Protein AF-A0AA36JPC5-F1 (afdb_monomer_lite)

Organism: NCBI:txid2562239

Secondary structure (DSSP, 8-state):
--GGGGG----------------------HHHHHHHHHHHHHHHHHHHHSSTT--TTTGGGHHHHHHHHHHHHH--SPPPHHHHHHHHHHHHHHHTT-SGGGHHHHHHHHHH-HHHHHHHHHHHHHHHHHHHHHHTTT-TT--HHHHHHHHHHHHHHHHHHHHHHHHHHHHHHHHHHHT-HHHHHHHHHHHHHHHT--HHHHHHHHHTTHHHHHHHHHHHHTTTTHHHHHHHHHHHHHHHHHHHHHHHHHHHHHHHHHHHTSSS---

Radius of gyration: 25.11 Å; chains: 1; bounding box: 85×49×62 Å

Foldseek 3Di:
DQPLPPPDDDDDDDDDDDDDDDDDDPPQDPLNVLLVQLLVLLVLLLCCQDDPLHWLLSVLCNVLSVLVNVLSVPDPDGQDNLLSVLSVLLSVLCVQCNDLLRVLVSLQCCQVCVVSVVSNLVSNLVSLVSSLVRCVPPDPSNDNCVSNVSSVSSSVVSNVLSVVSVLLVLLLLVCSVVVPPLLNVVSLVVNCVSSVHDSVSSSSNVVVCVVVSVVSVVCVVVCVCVVSNVVVVVVSVVVSVVVVVVVVVVVVVVVVVVVVPPPPDDD

Sequence (267 aa):
TPTWLKGLVKGTGTSEEKRSSVASGVDQSPANRKVDEAKWACTTLLQFSCGSQASPLFRPLGGSWSVIYEALARHPAPVPPAASAALRAAAEFVQGAKSRELRLQFALLVHTDEAALSRFVGDVEGAIVLLCKAASNSDPLLSEEGLLGQWRSDIEAFRRRCREIWELYMYFVFLDVKGDRALLRMVSRQLLNLLEVTPSGLVANLSHTGPWAQPALQILAKGMGASLLERRHRQALEEWHSAVQAATAKACESAAGAKGGRDLGAE

Structure (mmCIF, N/CA/C/O backbone):
data_AF-A0AA36JPC5-F1
#
_entry.id   AF-A0AA36JPC5-F1
#
loop_
_atom_site.group_PDB
_atom_site.id
_atom_site.type_symbol
_atom_site.label_atom_id
_atom_site.label_alt_id
_atom_site.label_comp_id
_atom_site.label_asym_id
_atom_site.label_entity_id
_atom_site.label_seq_id
_atom_site.pdbx_PDB_ins_code
_atom_site.Cartn_x
_atom_site.Cartn_y
_atom_site.Cartn_z
_atom_site.occupancy
_atom_site.B_iso_or_equiv
_atom_site.auth_seq_id
_atom_site.auth_comp_id
_atom_site.auth_asym_id
_atom_site.auth_atom_id
_atom_site.pdbx_PDB_model_num
ATOM 1 N N . THR A 1 1 ? 0.865 3.528 28.812 1.00 38.75 1 THR A N 1
ATOM 2 C CA . THR A 1 1 ? 1.574 2.663 27.841 1.00 38.75 1 THR A CA 1
ATOM 3 C C . THR A 1 1 ? 0.541 1.911 27.024 1.00 38.75 1 THR A C 1
ATOM 5 O O . THR A 1 1 ? -0.356 1.353 27.651 1.00 38.75 1 THR A O 1
ATOM 8 N N . PRO A 1 2 ? 0.606 1.940 25.678 1.00 39.56 2 PRO A N 1
ATOM 9 C CA . PRO A 1 2 ? -0.365 1.270 24.808 1.00 39.56 2 PRO A CA 1
ATOM 10 C C . PRO A 1 2 ? -0.534 -0.207 25.170 1.00 39.56 2 PRO A C 1
ATOM 12 O O . PRO A 1 2 ? 0.438 -0.883 25.519 1.00 39.56 2 PRO A O 1
ATOM 15 N N . THR A 1 3 ? -1.769 -0.705 25.123 1.00 48.53 3 THR A N 1
ATOM 16 C CA . THR A 1 3 ? -2.125 -2.022 25.683 1.00 48.53 3 THR A CA 1
ATOM 17 C C . THR A 1 3 ? -1.429 -3.188 24.965 1.00 48.53 3 THR A C 1
ATOM 19 O O . THR A 1 3 ? -1.175 -4.225 25.573 1.00 48.53 3 THR A O 1
ATOM 22 N N . TRP A 1 4 ? -1.058 -2.995 23.698 1.00 51.28 4 TRP A N 1
ATOM 23 C CA . TRP A 1 4 ? -0.408 -3.982 22.830 1.00 51.28 4 TRP A CA 1
ATOM 24 C C . TRP A 1 4 ? 1.127 -4.037 22.965 1.00 51.28 4 TRP A C 1
ATOM 26 O O . TRP A 1 4 ? 1.749 -4.968 22.466 1.00 51.28 4 TRP A O 1
ATOM 36 N N . LEU A 1 5 ? 1.748 -3.098 23.691 1.00 39.69 5 LEU A N 1
ATOM 37 C CA . LEU A 1 5 ? 3.204 -3.060 23.910 1.00 39.69 5 LEU A CA 1
ATOM 38 C C . LEU A 1 5 ? 3.690 -3.957 25.065 1.00 39.69 5 LEU A C 1
ATOM 40 O O . LEU A 1 5 ? 4.891 -4.074 25.288 1.00 39.69 5 LEU A O 1
ATOM 44 N N . LYS A 1 6 ? 2.792 -4.612 25.812 1.00 41.62 6 LYS A N 1
ATOM 45 C CA . LYS A 1 6 ? 3.158 -5.401 27.007 1.00 41.62 6 LYS A CA 1
ATOM 46 C C . LYS A 1 6 ? 3.687 -6.819 26.718 1.00 41.62 6 LYS A C 1
ATOM 48 O O . LYS A 1 6 ? 3.931 -7.561 27.662 1.00 41.62 6 LYS A O 1
ATOM 53 N N . GLY A 1 7 ? 3.872 -7.201 25.452 1.00 42.34 7 GLY A N 1
ATOM 54 C CA . GLY A 1 7 ? 4.190 -8.582 25.056 1.00 42.34 7 GLY A CA 1
ATOM 55 C C . GLY A 1 7 ? 5.601 -8.858 24.527 1.00 42.34 7 GLY A C 1
ATOM 56 O O . GLY A 1 7 ? 5.836 -9.970 24.069 1.00 42.34 7 GLY A O 1
ATOM 57 N N . LEU A 1 8 ? 6.532 -7.898 24.534 1.00 40.59 8 LEU A N 1
ATOM 58 C CA . LEU A 1 8 ? 7.735 -7.986 23.690 1.00 40.59 8 LEU A CA 1
ATOM 59 C C . LEU A 1 8 ? 9.056 -7.915 24.472 1.00 40.59 8 LEU A C 1
ATOM 61 O O . LEU A 1 8 ? 9.813 -6.964 24.328 1.00 40.59 8 LEU A O 1
ATOM 65 N N . VAL A 1 9 ? 9.347 -8.935 25.293 1.00 34.38 9 VAL A N 1
ATOM 66 C CA . VAL A 1 9 ? 10.713 -9.223 25.783 1.00 34.38 9 VAL A CA 1
ATOM 67 C C . VAL A 1 9 ? 10.889 -10.733 26.035 1.00 34.38 9 VAL A C 1
ATOM 69 O O . VAL A 1 9 ? 10.455 -11.210 27.082 1.00 34.38 9 VAL A O 1
ATOM 72 N N . LYS A 1 10 ? 11.539 -11.471 25.109 1.00 32.62 10 LYS A N 1
ATOM 73 C CA . LYS A 1 10 ? 12.588 -12.505 25.363 1.00 32.62 10 LYS A CA 1
ATOM 74 C C . LYS A 1 10 ? 12.910 -13.401 24.142 1.00 32.62 10 LYS A C 1
ATOM 76 O O . LYS A 1 10 ? 12.002 -13.966 23.548 1.00 32.62 10 LYS A O 1
ATOM 81 N N . GLY A 1 11 ? 14.219 -13.605 23.905 1.00 31.06 11 GLY A N 1
ATOM 82 C CA . GLY A 1 11 ? 14.855 -14.721 23.163 1.00 31.06 11 GLY A CA 1
ATOM 83 C C . GLY A 1 11 ? 15.525 -14.305 21.838 1.00 31.06 11 GLY A C 1
ATOM 84 O O . GLY A 1 11 ? 14.806 -14.048 20.885 1.00 31.06 11 GLY A O 1
ATOM 85 N N . THR A 1 12 ? 16.841 -1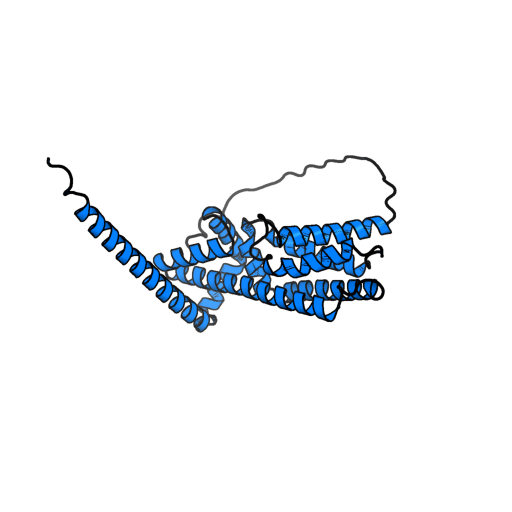4.025 21.716 1.00 31.50 12 THR A N 1
ATOM 86 C CA . THR A 1 12 ? 18.034 -14.932 21.651 1.00 31.50 12 THR A CA 1
ATOM 87 C C . THR A 1 12 ? 17.794 -16.190 20.804 1.00 31.50 12 THR A C 1
ATOM 89 O O . THR A 1 12 ? 16.833 -16.888 21.083 1.00 31.50 12 THR A O 1
ATOM 92 N N . GLY A 1 13 ? 18.593 -16.635 19.832 1.00 28.64 13 GLY A N 1
ATOM 93 C CA . GLY A 1 13 ? 19.916 -16.296 19.305 1.00 28.64 13 GLY A CA 1
ATOM 94 C C . GLY A 1 13 ? 20.337 -17.407 18.308 1.00 28.64 13 GLY A C 1
ATOM 95 O O . GLY A 1 13 ? 19.844 -18.524 18.411 1.00 28.64 13 GLY A O 1
ATOM 96 N N . THR A 1 14 ? 21.209 -17.063 17.351 1.00 32.22 14 THR A N 1
ATOM 97 C CA . THR A 1 14 ? 22.175 -17.893 16.577 1.00 32.22 14 THR A CA 1
ATOM 98 C C . THR A 1 14 ? 21.786 -19.250 15.953 1.00 32.22 14 THR A C 1
ATOM 100 O O . THR A 1 14 ? 21.576 -20.231 16.660 1.00 32.22 14 THR A O 1
ATOM 103 N N . SER A 1 15 ? 21.979 -19.373 14.631 1.00 30.78 15 SER A N 1
ATOM 104 C CA . SER A 1 15 ? 22.948 -20.334 14.055 1.00 30.78 15 SER A CA 1
ATOM 105 C C . SER A 1 15 ? 23.256 -20.038 12.584 1.00 30.78 15 SER A C 1
ATOM 107 O O . SER A 1 15 ? 22.357 -19.895 11.760 1.00 30.78 15 SER A O 1
ATOM 109 N N . GLU A 1 16 ? 24.554 -19.951 12.289 1.00 33.56 16 GLU A N 1
ATOM 110 C CA . GLU A 1 16 ? 25.140 -20.066 10.956 1.00 33.56 16 GLU A CA 1
ATOM 111 C C . GLU A 1 16 ? 24.991 -21.506 10.449 1.00 33.56 16 GLU A C 1
ATOM 113 O O . GLU A 1 16 ? 25.330 -22.448 11.163 1.00 33.56 16 GLU A O 1
ATOM 118 N N . GLU A 1 17 ? 24.594 -21.689 9.190 1.00 32.31 17 GLU A N 1
ATOM 119 C CA . GLU A 1 17 ? 24.824 -22.952 8.487 1.00 32.31 17 GLU A CA 1
ATOM 120 C C . GLU A 1 17 ? 25.429 -22.664 7.107 1.00 32.31 17 GLU A C 1
ATOM 122 O O . GLU A 1 17 ? 24.767 -22.249 6.156 1.00 32.31 17 GLU A O 1
ATOM 127 N N . LYS A 1 18 ? 26.748 -22.864 7.026 1.00 36.53 18 LYS A N 1
ATOM 128 C CA . LYS A 1 18 ? 27.517 -22.976 5.785 1.00 36.53 18 LYS A CA 1
ATOM 129 C C . LYS A 1 18 ? 27.053 -24.221 5.033 1.00 36.53 18 LYS A C 1
ATOM 131 O O . LYS A 1 18 ? 27.234 -25.329 5.534 1.00 36.53 18 LYS A O 1
ATOM 136 N N . ARG A 1 19 ? 26.606 -24.067 3.784 1.00 33.22 19 ARG A N 1
ATOM 137 C CA . ARG A 1 19 ? 26.654 -25.151 2.793 1.00 33.22 19 ARG A CA 1
ATOM 138 C C . ARG A 1 19 ? 27.221 -24.660 1.470 1.00 33.22 19 ARG A C 1
ATOM 140 O O . ARG A 1 19 ? 26.644 -23.833 0.776 1.00 33.22 19 ARG A O 1
ATOM 147 N N . SER A 1 20 ? 28.392 -25.209 1.176 1.00 35.94 20 SER A N 1
ATOM 148 C CA . SER A 1 20 ? 28.987 -25.317 -0.147 1.00 35.94 20 SER A CA 1
ATOM 149 C C . SER A 1 20 ? 28.216 -26.370 -0.944 1.00 35.94 20 SER A C 1
ATOM 151 O O . SER A 1 20 ? 28.009 -27.475 -0.441 1.00 35.94 20 SER A O 1
ATOM 153 N N . SER A 1 21 ? 27.849 -26.064 -2.187 1.00 31.78 21 SER A N 1
ATOM 154 C CA . SER A 1 21 ? 27.699 -27.092 -3.217 1.00 31.78 21 SER A CA 1
ATOM 155 C C . SER A 1 21 ? 27.971 -26.523 -4.607 1.00 31.78 21 SER A C 1
ATOM 157 O O . SER A 1 21 ? 27.328 -25.583 -5.068 1.00 31.78 21 SER A O 1
ATOM 159 N N . VAL A 1 22 ? 28.955 -27.149 -5.236 1.00 36.28 22 VAL A N 1
ATOM 160 C CA . VAL A 1 22 ? 29.405 -27.069 -6.624 1.00 36.28 22 VAL A CA 1
ATOM 161 C C . VAL A 1 22 ? 28.302 -27.542 -7.584 1.00 36.28 22 VAL A C 1
ATOM 163 O O . VAL A 1 22 ? 27.667 -28.549 -7.289 1.00 36.28 22 VAL A O 1
ATOM 166 N N . ALA A 1 23 ? 28.124 -26.879 -8.739 1.00 33.97 23 ALA A N 1
ATOM 167 C CA . ALA A 1 23 ? 28.244 -27.486 -10.083 1.00 33.97 23 ALA A CA 1
ATOM 168 C C . ALA A 1 23 ? 27.460 -26.773 -11.209 1.00 33.97 23 ALA A C 1
ATOM 170 O O . ALA A 1 23 ? 26.333 -26.316 -11.049 1.00 33.97 23 ALA A O 1
ATOM 171 N N . SER A 1 24 ? 28.059 -26.879 -12.400 1.00 33.28 24 SER A N 1
ATOM 172 C CA . SER A 1 24 ? 27.539 -26.666 -13.759 1.00 33.28 24 SER A CA 1
ATOM 173 C C . SER A 1 24 ? 27.534 -25.228 -14.293 1.00 33.28 24 SER A C 1
ATOM 175 O O . SER A 1 24 ? 26.566 -24.475 -14.225 1.00 33.28 24 SER A O 1
ATOM 177 N N . GLY A 1 25 ? 28.669 -24.871 -14.900 1.00 39.84 25 GLY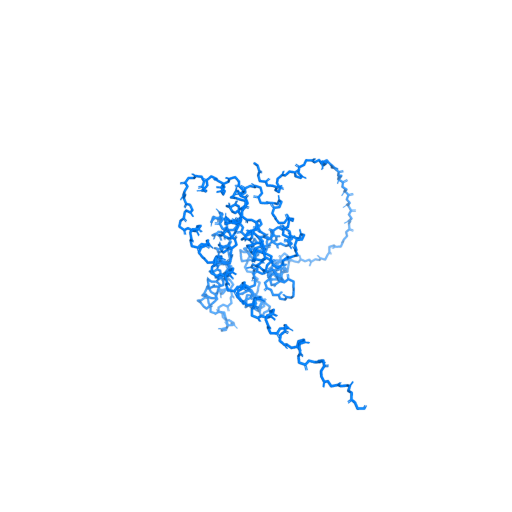 A N 1
ATOM 178 C CA . GLY A 1 25 ? 28.748 -23.783 -15.863 1.00 39.84 25 GLY A CA 1
ATOM 179 C C . GLY A 1 25 ? 27.984 -24.162 -17.127 1.00 39.84 25 GLY A C 1
ATOM 180 O O . GLY A 1 25 ? 28.513 -24.845 -17.997 1.00 39.84 25 GLY A O 1
ATOM 181 N N . VAL A 1 26 ? 26.735 -23.712 -17.210 1.00 44.41 26 VAL A N 1
ATOM 182 C CA . VAL A 1 26 ? 26.108 -23.412 -18.496 1.00 44.41 26 VAL A CA 1
ATOM 183 C C . VAL A 1 26 ? 26.716 -22.094 -18.952 1.00 44.41 26 VAL A C 1
ATOM 185 O O . VAL A 1 26 ? 26.702 -21.113 -18.201 1.00 44.41 26 VAL A O 1
ATOM 188 N N . ASP A 1 27 ? 27.285 -22.094 -20.153 1.00 43.38 27 ASP A N 1
ATOM 189 C CA . ASP A 1 27 ? 27.905 -20.939 -20.794 1.00 43.38 27 ASP A CA 1
ATOM 190 C C . ASP A 1 27 ? 26.822 -19.894 -21.124 1.00 43.38 27 ASP A C 1
ATOM 192 O O . ASP A 1 27 ? 26.286 -19.792 -22.226 1.00 43.38 27 ASP A O 1
ATOM 196 N N . GLN A 1 28 ? 26.385 -19.174 -20.091 1.00 42.50 28 GLN A N 1
ATOM 197 C CA . GLN A 1 28 ? 25.441 -18.080 -20.204 1.00 42.50 28 GLN A CA 1
ATOM 198 C C . GLN A 1 28 ? 26.238 -16.829 -20.542 1.00 42.50 28 GLN A C 1
ATOM 200 O O . GLN A 1 28 ? 26.803 -16.178 -19.658 1.00 42.50 28 GLN A O 1
ATOM 205 N N . SER A 1 29 ? 26.256 -16.484 -21.829 1.00 47.53 29 SER A N 1
ATOM 206 C CA . SER A 1 29 ? 26.737 -15.184 -22.290 1.00 47.53 29 SER A CA 1
ATOM 207 C C . SER A 1 29 ? 26.169 -14.066 -21.392 1.00 47.53 29 SER A C 1
ATOM 209 O O . SER A 1 29 ? 24.975 -14.090 -21.067 1.00 47.53 29 SER A O 1
ATOM 211 N N . PRO A 1 30 ? 26.976 -13.073 -20.973 1.00 56.75 30 PRO A N 1
ATOM 212 C CA . PRO A 1 30 ? 26.549 -12.013 -20.055 1.00 56.75 30 PRO A CA 1
ATOM 213 C C . PRO A 1 30 ? 25.350 -11.194 -20.566 1.00 56.75 30 PRO A C 1
ATOM 215 O O . PRO A 1 30 ? 24.675 -10.543 -19.769 1.00 56.75 30 PRO A O 1
ATOM 218 N N . ALA A 1 31 ? 25.059 -11.241 -21.871 1.00 53.56 31 ALA A N 1
ATOM 219 C CA . ALA A 1 31 ? 23.845 -10.679 -22.459 1.00 53.56 31 ALA A CA 1
ATOM 220 C C . ALA A 1 31 ? 22.581 -11.497 -22.118 1.00 53.56 31 ALA A C 1
ATOM 222 O O . ALA A 1 31 ? 21.564 -10.905 -21.762 1.00 53.56 31 ALA A O 1
ATOM 223 N N . ASN A 1 32 ? 22.657 -12.835 -22.132 1.00 53.16 32 ASN A N 1
ATOM 224 C CA . ASN A 1 32 ? 21.530 -13.711 -21.786 1.00 53.16 32 ASN A CA 1
ATOM 225 C C . ASN A 1 32 ? 21.173 -13.605 -20.296 1.00 53.16 32 ASN A C 1
ATOM 227 O O . ASN A 1 32 ? 20.003 -13.436 -19.969 1.00 53.16 32 ASN A O 1
ATOM 231 N N . ARG A 1 33 ? 22.175 -13.542 -19.401 1.00 60.44 33 ARG A N 1
ATOM 232 C CA . ARG A 1 33 ? 21.935 -13.345 -17.954 1.00 60.44 33 ARG A CA 1
ATOM 233 C C . ARG A 1 33 ? 21.134 -12.082 -17.639 1.00 60.44 33 ARG A C 1
ATOM 235 O O . ARG A 1 33 ? 20.287 -12.100 -16.757 1.00 60.44 33 ARG A O 1
ATOM 242 N N . LYS A 1 34 ? 21.388 -10.982 -18.354 1.00 59.38 34 LYS A N 1
ATOM 243 C CA . LYS A 1 34 ? 20.727 -9.687 -18.105 1.00 59.38 34 LYS A CA 1
ATOM 244 C C . LYS A 1 34 ? 19.282 -9.640 -18.607 1.00 59.38 34 LYS A C 1
ATOM 246 O O . LYS A 1 34 ? 18.462 -8.935 -18.015 1.00 59.38 34 LYS A O 1
ATOM 251 N N . VAL A 1 35 ? 18.978 -10.374 -19.680 1.00 59.62 35 VAL A N 1
ATOM 252 C CA . VAL A 1 35 ? 17.608 -10.544 -20.193 1.00 59.62 35 VAL A CA 1
ATOM 253 C C . VAL A 1 35 ? 16.791 -11.415 -19.239 1.00 59.62 35 VAL A C 1
ATOM 255 O O . VAL A 1 35 ? 15.647 -11.071 -18.937 1.00 59.62 35 VAL A O 1
ATOM 258 N N . ASP A 1 36 ? 17.392 -12.474 -18.695 1.00 73.94 36 ASP A N 1
ATOM 259 C CA . ASP A 1 36 ? 16.762 -13.317 -17.670 1.00 73.94 36 ASP A CA 1
ATOM 260 C C . ASP A 1 36 ? 16.438 -12.515 -16.400 1.00 73.94 36 ASP A C 1
ATOM 262 O O . ASP A 1 36 ? 15.398 -12.707 -15.773 1.00 73.94 36 ASP A O 1
ATOM 266 N N . GLU A 1 37 ? 17.284 -11.544 -16.064 1.00 83.69 37 GLU A N 1
ATOM 267 C CA . GLU A 1 37 ? 17.141 -10.712 -14.873 1.00 83.69 37 GLU A CA 1
ATOM 268 C C . GLU A 1 37 ? 16.007 -9.679 -14.971 1.00 83.69 37 GLU A C 1
ATOM 270 O O . GLU A 1 37 ? 15.228 -9.524 -14.031 1.00 83.69 37 GLU A O 1
ATOM 275 N N . ALA A 1 38 ? 15.866 -9.005 -16.118 1.00 83.38 38 ALA A N 1
ATOM 276 C CA . ALA A 1 38 ? 14.751 -8.083 -16.357 1.00 83.38 38 ALA A CA 1
ATOM 277 C C . ALA A 1 38 ? 13.409 -8.833 -16.392 1.00 83.38 38 ALA A C 1
ATOM 279 O O . ALA A 1 38 ? 12.420 -8.386 -15.808 1.00 83.38 38 ALA A O 1
ATOM 280 N N . LYS A 1 39 ? 13.389 -10.020 -17.016 1.00 83.50 39 LYS A N 1
ATOM 281 C CA . LYS A 1 39 ? 12.212 -10.897 -17.027 1.00 83.50 39 LYS A CA 1
ATOM 282 C C . LYS A 1 39 ? 11.866 -11.399 -15.627 1.00 83.50 39 LYS A C 1
ATOM 284 O O . LYS A 1 39 ? 10.690 -11.379 -15.261 1.00 83.50 39 LYS A O 1
ATOM 289 N N . TRP A 1 40 ? 12.857 -11.792 -14.826 1.00 88.50 40 TRP A N 1
ATOM 290 C CA . TRP A 1 40 ? 12.655 -12.150 -13.419 1.00 88.50 40 TRP A CA 1
ATOM 291 C C . TRP A 1 40 ? 12.064 -10.986 -12.614 1.00 88.50 40 TRP A C 1
ATOM 293 O O . TRP A 1 40 ? 11.090 -11.183 -11.881 1.00 88.50 40 TRP A O 1
ATOM 303 N N . ALA A 1 41 ? 12.599 -9.774 -12.782 1.00 90.75 41 ALA A N 1
ATOM 304 C CA . ALA A 1 41 ? 12.130 -8.590 -12.068 1.00 90.75 41 ALA A CA 1
ATOM 305 C C . ALA A 1 41 ? 10.666 -8.269 -12.407 1.00 90.75 41 ALA A C 1
ATOM 307 O O . ALA A 1 41 ? 9.840 -8.142 -11.504 1.00 90.75 41 ALA A O 1
ATOM 308 N N . CYS A 1 42 ? 10.304 -8.237 -13.693 1.00 87.81 42 CYS A N 1
ATOM 309 C CA . CYS A 1 42 ? 8.919 -8.001 -14.109 1.00 87.81 42 CYS A CA 1
ATOM 310 C C . CYS A 1 42 ? 7.971 -9.131 -13.699 1.00 87.81 42 CYS A C 1
ATOM 312 O O . CYS A 1 42 ? 6.851 -8.853 -13.284 1.00 87.81 42 CYS A O 1
ATOM 314 N N . THR A 1 43 ? 8.417 -10.391 -13.741 1.00 89.19 43 THR A N 1
ATOM 315 C CA . THR A 1 43 ? 7.621 -11.528 -13.241 1.00 89.19 43 THR A CA 1
ATOM 316 C C . THR A 1 43 ? 7.347 -11.382 -11.747 1.00 89.19 43 THR A C 1
ATOM 318 O O . THR A 1 43 ? 6.224 -11.591 -11.292 1.00 89.19 43 THR A O 1
ATOM 321 N N . THR A 1 44 ? 8.362 -10.972 -10.985 1.00 89.69 44 THR A N 1
ATOM 322 C CA . THR A 1 44 ? 8.233 -10.695 -9.555 1.00 89.69 44 THR A CA 1
ATOM 323 C C . THR A 1 44 ? 7.216 -9.580 -9.327 1.00 89.69 44 THR A C 1
ATOM 325 O O . THR A 1 44 ? 6.240 -9.787 -8.614 1.00 89.69 44 THR A O 1
ATOM 328 N N . LEU A 1 45 ? 7.382 -8.430 -9.982 1.00 91.31 45 LEU A N 1
ATOM 329 C CA . LEU A 1 45 ? 6.478 -7.280 -9.868 1.00 91.31 45 LEU A CA 1
ATOM 330 C C . LEU A 1 45 ? 5.028 -7.642 -10.232 1.00 91.31 45 LEU A C 1
ATOM 332 O O . LEU A 1 45 ? 4.102 -7.306 -9.493 1.00 91.31 45 LEU A O 1
ATOM 336 N N . LEU A 1 46 ? 4.834 -8.427 -11.293 1.00 90.81 46 LEU A N 1
ATOM 337 C CA . LEU A 1 46 ? 3.530 -8.973 -11.661 1.00 90.81 46 LEU A CA 1
ATOM 338 C C . LEU A 1 46 ? 2.940 -9.881 -10.587 1.00 90.81 46 LEU A C 1
ATOM 340 O O . LEU A 1 46 ? 1.762 -9.751 -10.282 1.00 90.81 46 LEU A O 1
ATOM 344 N N . GLN A 1 47 ? 3.725 -10.768 -9.975 1.00 89.38 47 GLN A N 1
ATOM 345 C CA . GLN A 1 47 ? 3.237 -11.639 -8.901 1.00 89.38 47 GLN A CA 1
ATOM 346 C C . GLN A 1 47 ? 2.731 -10.837 -7.689 1.00 89.38 47 GLN A C 1
ATOM 348 O O . GLN A 1 47 ? 1.791 -11.253 -7.009 1.00 89.38 47 GLN A O 1
ATOM 353 N N . PHE A 1 48 ? 3.336 -9.679 -7.413 1.00 86.81 48 PHE A N 1
ATOM 354 C CA . PHE A 1 48 ? 2.898 -8.792 -6.335 1.00 86.81 48 PHE A CA 1
ATOM 355 C C . PHE A 1 48 ? 1.614 -8.032 -6.660 1.00 86.81 48 PHE A C 1
ATOM 357 O O . PHE A 1 48 ? 0.849 -7.727 -5.739 1.00 86.81 48 PHE A O 1
ATOM 364 N N . SER A 1 49 ? 1.377 -7.737 -7.935 1.00 89.88 49 SER A N 1
ATOM 365 C CA . SER A 1 49 ? 0.273 -6.888 -8.385 1.00 89.88 49 SER A CA 1
ATOM 366 C C . SER A 1 49 ? -0.911 -7.648 -8.984 1.00 89.88 49 SER A C 1
ATOM 368 O O . SER A 1 49 ? -2.031 -7.142 -8.945 1.00 89.88 49 SER A O 1
ATOM 370 N N . CYS A 1 50 ? -0.700 -8.864 -9.481 1.00 86.69 50 CYS A N 1
ATOM 371 C CA . CYS A 1 50 ? -1.683 -9.651 -10.219 1.00 86.69 50 CYS A CA 1
ATOM 372 C C . CYS A 1 50 ? -1.879 -11.042 -9.591 1.00 86.69 50 CYS A C 1
ATOM 374 O O . CYS A 1 50 ? -0.942 -11.687 -9.125 1.00 86.69 50 CYS A O 1
ATOM 376 N N . GLY A 1 51 ? -3.126 -11.523 -9.595 1.00 80.81 51 GLY A N 1
ATOM 377 C CA . GLY A 1 51 ? -3.494 -12.865 -9.132 1.00 80.81 51 GLY A CA 1
ATOM 378 C C . GLY A 1 51 ? -4.001 -12.948 -7.687 1.00 80.81 51 GLY A C 1
ATOM 379 O O . GLY A 1 51 ? -4.134 -11.955 -6.975 1.00 80.81 51 GLY A O 1
ATOM 380 N N . SER A 1 52 ? -4.302 -14.173 -7.246 1.00 78.75 52 SER A N 1
ATOM 381 C CA . SER A 1 52 ? -4.946 -14.454 -5.949 1.00 78.75 52 SER A CA 1
ATOM 382 C C . SER A 1 52 ? -4.058 -14.190 -4.728 1.00 78.75 52 SER A C 1
ATOM 384 O O . SER A 1 52 ? -4.560 -14.090 -3.611 1.00 78.75 52 SER A O 1
ATOM 386 N N . GLN A 1 53 ? -2.744 -14.070 -4.931 1.00 80.00 53 GLN A N 1
ATOM 387 C CA . GLN A 1 53 ? -1.766 -13.759 -3.884 1.00 80.00 53 GLN A CA 1
ATOM 388 C C . GLN A 1 53 ? -1.256 -12.314 -3.950 1.00 80.00 53 GLN A C 1
ATOM 390 O O . GLN A 1 53 ? -0.425 -11.933 -3.121 1.00 80.00 53 GLN A O 1
ATOM 395 N N . ALA A 1 54 ? -1.760 -11.510 -4.895 1.00 87.19 54 ALA A N 1
ATOM 396 C CA . ALA A 1 54 ? -1.359 -10.120 -5.044 1.00 87.19 54 ALA A CA 1
ATOM 397 C C . ALA A 1 54 ? -1.590 -9.348 -3.743 1.00 87.19 54 ALA A C 1
ATOM 399 O O . ALA A 1 54 ? -2.638 -9.467 -3.095 1.00 87.19 54 ALA A O 1
ATOM 400 N N . SER A 1 55 ? -0.609 -8.530 -3.369 1.00 89.81 55 SER A N 1
ATOM 401 C CA . SER A 1 55 ? -0.754 -7.632 -2.233 1.00 89.81 55 SER A CA 1
ATOM 402 C C . SER A 1 55 ? -1.821 -6.589 -2.558 1.00 89.81 55 SER A C 1
ATOM 404 O O . SER A 1 55 ? -1.730 -5.952 -3.611 1.00 89.81 55 SER A O 1
ATOM 406 N N . PRO A 1 56 ? -2.782 -6.322 -1.657 1.00 91.50 56 PRO A N 1
ATOM 407 C CA . PRO A 1 56 ? -3.773 -5.272 -1.879 1.00 91.50 56 PRO A CA 1
ATOM 408 C C . PRO A 1 56 ? -3.137 -3.881 -2.028 1.00 91.50 56 PRO A C 1
ATOM 410 O O . PRO A 1 56 ? -3.778 -2.980 -2.559 1.00 91.50 56 PRO A O 1
ATOM 413 N N . LEU A 1 57 ? -1.881 -3.704 -1.594 1.00 93.00 57 LEU A N 1
ATOM 414 C CA . LEU A 1 57 ? -1.117 -2.476 -1.812 1.00 93.00 57 LEU A CA 1
ATOM 415 C C . LEU A 1 57 ? -0.691 -2.316 -3.274 1.00 93.00 57 LEU A C 1
ATOM 417 O O . LEU A 1 57 ? -0.779 -1.222 -3.807 1.00 93.00 57 LEU A O 1
ATOM 421 N N . PHE A 1 58 ? -0.257 -3.392 -3.931 1.00 92.38 58 PHE A N 1
ATOM 422 C CA . PHE A 1 58 ? 0.356 -3.320 -5.261 1.00 92.38 58 PHE A CA 1
ATOM 423 C C . PHE A 1 58 ? -0.601 -3.617 -6.413 1.00 92.38 58 PHE A C 1
ATOM 425 O O . PHE A 1 58 ? -0.222 -3.405 -7.562 1.00 92.38 58 PHE A O 1
ATOM 432 N N . ARG A 1 59 ? -1.832 -4.068 -6.141 1.00 92.31 59 ARG A N 1
ATOM 433 C CA . ARG A 1 59 ? -2.860 -4.272 -7.178 1.00 92.31 59 ARG A CA 1
ATOM 434 C C . ARG A 1 59 ? -3.058 -3.091 -8.126 1.00 92.31 59 ARG A C 1
ATOM 436 O O . ARG A 1 59 ? -3.179 -3.355 -9.319 1.00 92.31 59 ARG A O 1
ATOM 443 N N . PRO A 1 60 ? -3.050 -1.823 -7.662 1.00 93.44 60 PRO A N 1
ATOM 444 C CA . PRO A 1 60 ? -3.159 -0.691 -8.574 1.00 93.44 60 PRO A CA 1
ATOM 445 C C . PRO A 1 60 ? -2.071 -0.666 -9.649 1.00 93.44 60 PRO A C 1
ATOM 447 O O . PRO A 1 60 ? -2.327 -0.170 -10.729 1.00 93.44 60 PRO A O 1
ATOM 450 N N . LEU A 1 61 ? -0.892 -1.244 -9.389 1.00 93.38 61 LEU A N 1
ATOM 451 C CA . LEU A 1 61 ? 0.235 -1.262 -10.327 1.00 93.38 61 LEU A CA 1
ATOM 452 C C . LEU A 1 61 ? 0.156 -2.399 -11.362 1.00 93.38 61 LEU A C 1
ATOM 454 O O . LEU A 1 61 ? 1.011 -2.497 -12.240 1.00 93.38 61 LEU A O 1
ATOM 458 N N . GLY A 1 62 ? -0.833 -3.295 -11.255 1.00 91.62 62 GLY A N 1
ATOM 459 C CA . GLY A 1 62 ? -0.917 -4.499 -12.088 1.00 91.62 62 GLY A CA 1
ATOM 460 C C . GLY A 1 62 ? -1.081 -4.209 -13.576 1.00 91.62 62 GLY A C 1
ATOM 461 O O . GLY A 1 62 ? -0.508 -4.929 -14.395 1.00 91.62 62 GLY A O 1
ATOM 462 N N . GLY A 1 63 ? -1.798 -3.135 -13.921 1.00 90.12 63 GLY A N 1
ATOM 463 C CA . GLY A 1 63 ? -1.949 -2.678 -15.302 1.00 90.12 63 GLY A CA 1
ATOM 464 C C . GLY A 1 63 ? -0.596 -2.327 -15.914 1.00 90.12 63 GLY A C 1
ATOM 465 O O . GLY A 1 63 ? -0.168 -2.977 -16.867 1.00 90.12 63 GLY A O 1
ATOM 466 N N . SER A 1 64 ? 0.117 -1.376 -15.304 1.00 91.50 64 SER A N 1
ATOM 467 C CA . SER A 1 64 ? 1.456 -0.967 -15.752 1.00 91.50 64 SER A CA 1
ATOM 468 C C . SER A 1 64 ? 2.434 -2.137 -15.882 1.00 91.50 64 SER A C 1
ATOM 470 O O . SER A 1 64 ? 3.099 -2.275 -16.910 1.00 91.50 64 SER A O 1
ATOM 472 N N . TRP A 1 65 ? 2.500 -3.028 -14.884 1.00 92.00 65 TRP A N 1
ATOM 473 C CA . TRP A 1 65 ? 3.423 -4.168 -14.938 1.00 92.00 65 TRP A CA 1
ATOM 474 C C . TRP A 1 65 ? 3.081 -5.173 -16.033 1.00 92.00 65 TRP A C 1
ATOM 476 O O . TRP A 1 65 ? 3.997 -5.759 -16.610 1.00 92.00 65 TRP A O 1
ATOM 486 N N . SER A 1 66 ? 1.796 -5.354 -16.345 1.00 90.38 66 SER A N 1
ATOM 487 C CA . SER A 1 66 ? 1.363 -6.251 -17.423 1.00 90.38 66 SER A CA 1
ATOM 488 C C . SER A 1 66 ? 1.831 -5.734 -18.775 1.00 90.38 66 SER A C 1
ATOM 490 O O . SER A 1 66 ? 2.438 -6.489 -19.532 1.00 90.38 66 SER A O 1
ATOM 492 N N . VAL A 1 67 ? 1.668 -4.434 -19.038 1.00 87.44 67 VAL A N 1
ATOM 493 C CA . VAL A 1 67 ? 2.120 -3.837 -20.303 1.00 87.44 67 VAL A CA 1
ATOM 494 C C . VAL A 1 67 ? 3.647 -3.881 -20.423 1.00 87.44 67 VAL A C 1
ATOM 496 O O . VAL A 1 67 ? 4.163 -4.278 -21.466 1.00 87.44 67 VAL A O 1
ATOM 499 N N . ILE A 1 68 ? 4.385 -3.556 -19.353 1.00 87.06 68 ILE A N 1
ATOM 500 C CA . ILE A 1 68 ? 5.859 -3.625 -19.351 1.00 87.06 68 ILE A CA 1
ATOM 501 C C . ILE A 1 68 ? 6.343 -5.062 -19.592 1.00 87.06 68 ILE A C 1
ATOM 503 O O . ILE A 1 68 ? 7.271 -5.284 -20.370 1.00 87.06 68 ILE A O 1
ATOM 507 N N . TYR A 1 69 ? 5.724 -6.054 -18.950 1.00 88.81 69 TYR A N 1
ATOM 508 C CA . TYR A 1 69 ? 6.090 -7.456 -19.141 1.00 88.81 69 TYR A CA 1
ATOM 509 C C . TYR A 1 69 ? 5.793 -7.947 -20.562 1.00 88.81 69 TYR A C 1
ATOM 511 O O . TYR A 1 69 ? 6.648 -8.586 -21.174 1.00 88.81 69 TYR A O 1
ATOM 519 N N . GLU A 1 70 ? 4.612 -7.636 -21.104 1.00 85.94 70 GLU A N 1
ATOM 520 C CA . GLU A 1 70 ? 4.248 -8.001 -22.477 1.00 85.94 70 GLU A CA 1
ATOM 521 C C . GLU A 1 70 ? 5.205 -7.383 -23.497 1.00 85.94 70 GLU A C 1
ATOM 523 O O . GLU A 1 70 ? 5.658 -8.072 -24.411 1.00 85.94 70 GLU A O 1
ATOM 528 N N . ALA A 1 71 ? 5.576 -6.119 -23.299 1.00 80.62 71 ALA A N 1
ATOM 529 C CA . ALA A 1 71 ? 6.573 -5.438 -24.111 1.00 80.62 71 ALA A CA 1
ATOM 530 C C . ALA A 1 71 ? 7.928 -6.158 -24.083 1.00 80.62 71 ALA A C 1
ATOM 532 O O . ALA A 1 71 ? 8.499 -6.470 -25.128 1.00 80.62 71 ALA A O 1
ATOM 533 N N . LEU A 1 72 ? 8.425 -6.500 -22.892 1.00 82.06 72 LEU A N 1
ATOM 534 C CA . LEU A 1 72 ? 9.674 -7.252 -22.738 1.00 82.06 72 LEU A CA 1
ATOM 535 C C . LEU A 1 72 ? 9.613 -8.656 -23.351 1.00 82.06 72 LEU A C 1
ATOM 537 O O . LEU A 1 72 ? 10.635 -9.176 -23.797 1.00 82.06 72 LEU A O 1
ATOM 541 N N . ALA A 1 73 ? 8.442 -9.293 -23.347 1.00 82.81 73 ALA A N 1
ATOM 542 C CA . ALA A 1 73 ? 8.254 -10.619 -23.925 1.00 82.81 73 ALA A CA 1
ATOM 543 C C . ALA A 1 73 ? 8.228 -10.588 -25.461 1.00 82.81 73 ALA A C 1
ATOM 545 O O . ALA A 1 73 ? 8.712 -11.529 -26.090 1.00 82.81 73 ALA A O 1
ATOM 546 N N . ARG A 1 74 ? 7.677 -9.523 -26.057 1.00 77.81 74 ARG A N 1
ATOM 547 C CA . ARG A 1 74 ? 7.561 -9.356 -27.515 1.00 77.81 74 ARG A CA 1
ATOM 548 C C . ARG A 1 74 ? 8.822 -8.792 -28.163 1.00 77.81 74 ARG A C 1
ATOM 550 O O . ARG A 1 74 ? 9.035 -9.032 -29.349 1.00 77.81 74 ARG A O 1
ATOM 557 N N . HIS A 1 75 ? 9.668 -8.082 -27.415 1.00 72.56 75 HIS A N 1
ATOM 558 C CA . HIS A 1 75 ? 10.881 -7.494 -27.973 1.00 72.56 75 HIS A CA 1
ATOM 559 C C . HIS A 1 75 ? 12.049 -8.492 -28.062 1.00 72.56 75 HIS A C 1
ATOM 561 O O . HIS A 1 75 ? 12.531 -8.969 -27.034 1.00 72.56 75 HIS A O 1
ATOM 567 N N . PRO A 1 76 ? 12.583 -8.756 -29.273 1.00 66.44 76 PRO A N 1
ATOM 568 C CA . PRO A 1 76 ? 13.774 -9.589 -29.450 1.00 66.44 76 PRO A CA 1
ATOM 569 C C . PRO A 1 76 ? 15.077 -8.850 -29.097 1.00 66.44 76 PRO A C 1
ATOM 571 O O . PRO A 1 76 ? 16.132 -9.474 -28.998 1.00 66.44 76 PRO A O 1
ATOM 574 N N . ALA A 1 77 ? 15.023 -7.524 -28.933 1.00 73.25 77 ALA A N 1
ATOM 575 C CA . ALA A 1 77 ? 16.181 -6.705 -28.605 1.00 73.25 77 ALA A CA 1
ATOM 576 C C . ALA A 1 77 ? 16.623 -6.909 -27.143 1.00 73.25 77 ALA A C 1
ATOM 578 O O . ALA A 1 77 ? 15.783 -7.081 -26.255 1.00 73.25 77 ALA A O 1
ATOM 579 N N . PRO A 1 78 ? 17.936 -6.856 -26.858 1.00 80.81 78 PRO A N 1
ATOM 580 C CA . PRO A 1 78 ? 18.429 -6.948 -25.493 1.00 80.81 78 PRO A CA 1
ATOM 581 C C . PRO A 1 78 ? 17.952 -5.751 -24.665 1.00 80.81 78 PRO A C 1
ATOM 583 O O . PRO A 1 78 ? 18.036 -4.599 -25.093 1.00 80.81 78 PRO A O 1
ATOM 586 N N . VAL A 1 79 ? 17.497 -6.029 -23.444 1.00 86.56 79 VAL A N 1
ATOM 587 C CA . VAL A 1 79 ? 17.076 -4.995 -22.493 1.00 86.56 79 VAL A CA 1
ATOM 588 C C . VAL A 1 79 ? 18.275 -4.109 -22.130 1.00 86.56 79 VAL A C 1
ATOM 590 O O . VAL A 1 79 ? 19.317 -4.645 -21.730 1.00 86.56 79 VAL A O 1
ATOM 593 N N . PRO A 1 80 ? 18.158 -2.767 -22.207 1.00 89.44 80 PRO A N 1
ATOM 594 C CA . PRO A 1 80 ? 19.224 -1.868 -21.783 1.00 89.44 80 PRO A CA 1
ATOM 595 C C . PRO A 1 80 ? 19.671 -2.168 -20.340 1.00 89.44 80 PRO A C 1
ATOM 597 O O . PRO A 1 80 ? 18.818 -2.290 -19.457 1.00 89.44 80 PRO A O 1
ATOM 600 N N . PRO A 1 81 ? 20.986 -2.246 -20.045 1.00 89.88 81 PRO A N 1
ATOM 601 C CA . PRO A 1 81 ? 21.466 -2.611 -18.709 1.00 89.88 81 PRO A CA 1
ATOM 602 C C . PRO A 1 81 ? 20.922 -1.725 -17.583 1.00 89.88 81 PRO A C 1
ATOM 604 O O . PRO A 1 81 ? 20.600 -2.231 -16.512 1.00 89.88 81 PRO A O 1
ATOM 607 N N . ALA A 1 82 ? 20.775 -0.421 -17.836 1.00 91.38 82 ALA A N 1
ATOM 608 C CA . ALA A 1 82 ? 20.208 0.520 -16.874 1.00 91.38 82 ALA A CA 1
ATOM 609 C C . ALA A 1 82 ? 18.712 0.262 -16.606 1.00 91.38 82 ALA A C 1
ATOM 611 O O . ALA A 1 82 ? 18.286 0.332 -15.458 1.00 91.38 82 ALA A O 1
ATOM 612 N N . ALA A 1 83 ? 17.935 -0.123 -17.627 1.00 91.31 83 ALA A N 1
ATOM 613 C CA . ALA A 1 83 ? 16.532 -0.501 -17.450 1.00 91.31 83 ALA A CA 1
ATOM 614 C C . ALA A 1 83 ? 16.402 -1.795 -16.629 1.00 91.31 83 ALA A C 1
ATOM 616 O O . ALA A 1 83 ? 15.585 -1.868 -15.718 1.00 91.31 83 ALA A O 1
ATOM 617 N N . SER A 1 84 ? 17.255 -2.793 -16.894 1.00 91.06 84 SER A N 1
ATOM 618 C CA . SER A 1 84 ? 17.287 -4.042 -16.115 1.00 91.06 84 SER A CA 1
ATOM 619 C C . SER A 1 84 ? 17.644 -3.798 -14.641 1.00 91.06 84 SER A C 1
ATOM 621 O O . SER A 1 8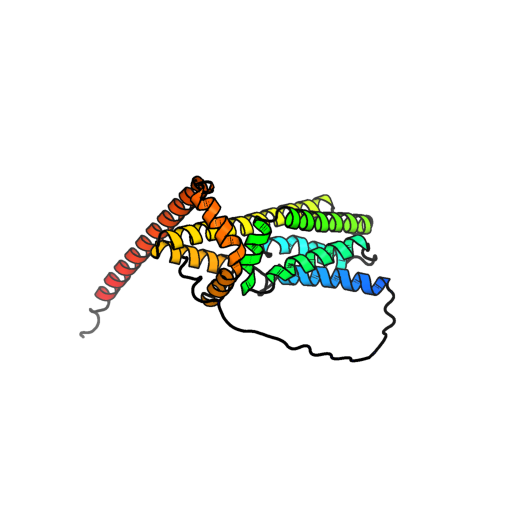4 ? 16.995 -4.343 -13.746 1.00 91.06 84 SER A O 1
ATOM 623 N N . ALA A 1 85 ? 18.623 -2.926 -14.371 1.00 91.69 85 ALA A N 1
ATOM 624 C CA . ALA A 1 85 ? 18.997 -2.546 -13.009 1.00 91.69 85 ALA A CA 1
ATOM 625 C C . ALA A 1 85 ? 17.862 -1.810 -12.273 1.00 91.69 85 ALA A C 1
ATOM 627 O O . ALA A 1 85 ? 17.575 -2.132 -11.122 1.00 91.69 85 ALA A O 1
ATOM 628 N N . ALA A 1 86 ? 17.179 -0.880 -12.943 1.00 93.44 86 ALA A N 1
ATOM 629 C CA . ALA A 1 86 ? 16.044 -0.159 -12.371 1.00 93.44 86 ALA A CA 1
ATOM 630 C C . ALA A 1 86 ? 14.848 -1.083 -12.074 1.00 93.44 86 ALA A C 1
ATOM 632 O O . ALA A 1 86 ? 14.270 -1.024 -10.990 1.00 93.44 86 ALA A O 1
ATOM 633 N N . LEU A 1 87 ? 14.518 -2.004 -12.988 1.00 92.62 87 LEU A N 1
ATOM 634 C CA . LEU A 1 87 ? 13.467 -3.003 -12.760 1.00 92.62 87 LEU A CA 1
ATOM 635 C C . LEU A 1 87 ? 13.799 -3.924 -11.581 1.00 92.62 87 LEU A C 1
ATOM 637 O O . LEU A 1 87 ? 12.908 -4.286 -10.813 1.00 92.62 87 LEU A O 1
ATOM 641 N N . ARG A 1 88 ? 15.074 -4.279 -11.394 1.00 92.75 88 ARG A N 1
ATOM 642 C CA . ARG A 1 88 ? 15.519 -5.041 -10.222 1.00 92.75 88 ARG A CA 1
ATOM 643 C C . ARG A 1 88 ? 15.369 -4.258 -8.931 1.00 92.75 88 ARG A C 1
ATOM 645 O O . ARG A 1 88 ? 14.812 -4.803 -7.986 1.00 92.75 88 ARG A O 1
ATOM 652 N N . ALA A 1 89 ? 15.809 -3.003 -8.899 1.00 92.38 89 ALA A N 1
ATOM 653 C CA . ALA A 1 89 ? 15.635 -2.146 -7.729 1.00 92.38 89 ALA A CA 1
ATOM 654 C C . ALA A 1 89 ? 14.144 -2.005 -7.367 1.00 92.38 89 ALA A C 1
ATOM 656 O O . ALA A 1 89 ? 13.768 -2.114 -6.201 1.00 92.38 89 ALA A O 1
ATOM 657 N N . ALA A 1 90 ? 13.275 -1.876 -8.375 1.00 92.94 90 ALA A N 1
ATOM 658 C CA . ALA A 1 90 ? 11.828 -1.896 -8.189 1.00 92.94 90 ALA A CA 1
ATOM 659 C C . ALA A 1 90 ? 11.329 -3.237 -7.617 1.00 92.94 90 ALA A C 1
ATOM 661 O O . ALA A 1 90 ? 10.523 -3.251 -6.684 1.00 92.94 90 ALA A O 1
ATOM 662 N N . ALA A 1 91 ? 11.821 -4.367 -8.132 1.00 92.06 91 ALA A N 1
ATOM 663 C CA . ALA A 1 91 ? 11.478 -5.693 -7.622 1.00 92.06 91 ALA A CA 1
ATOM 664 C C . ALA A 1 91 ? 11.938 -5.894 -6.167 1.00 92.06 91 ALA A C 1
ATOM 666 O O . ALA A 1 91 ? 11.197 -6.466 -5.371 1.00 92.06 91 ALA A O 1
ATOM 667 N N . GLU A 1 92 ? 13.122 -5.403 -5.797 1.00 91.19 92 GLU A N 1
ATOM 668 C CA . GLU A 1 92 ? 13.653 -5.432 -4.427 1.00 91.19 92 GLU A CA 1
ATOM 669 C C . GLU A 1 92 ? 12.839 -4.543 -3.483 1.00 91.19 92 GLU A C 1
ATOM 671 O O . GLU A 1 92 ? 12.499 -4.970 -2.379 1.00 91.19 92 GLU A O 1
ATOM 676 N N . PHE A 1 93 ? 12.443 -3.350 -3.935 1.00 91.25 93 PHE A N 1
ATOM 677 C CA . PHE A 1 93 ? 11.579 -2.448 -3.174 1.00 91.25 93 PHE A CA 1
ATOM 678 C C . PHE A 1 93 ? 10.263 -3.130 -2.774 1.00 91.25 93 PHE A C 1
ATOM 680 O O . PHE A 1 93 ? 9.866 -3.076 -1.607 1.00 91.25 93 PHE A O 1
ATOM 687 N N . VAL A 1 94 ? 9.604 -3.842 -3.699 1.00 90.19 94 VAL A N 1
ATOM 688 C CA . VAL A 1 94 ? 8.322 -4.509 -3.398 1.00 90.19 94 VAL A CA 1
ATOM 689 C C . VAL A 1 94 ? 8.463 -5.748 -2.506 1.00 90.19 94 VAL A C 1
ATOM 691 O O . VAL A 1 94 ? 7.489 -6.124 -1.844 1.00 90.19 94 VAL A O 1
ATOM 694 N N . GLN A 1 95 ? 9.659 -6.351 -2.400 1.00 86.25 95 GLN A N 1
ATOM 695 C CA . GLN A 1 95 ? 9.893 -7.486 -1.488 1.00 86.25 95 GLN A CA 1
ATOM 696 C C . GLN A 1 95 ? 9.593 -7.128 -0.030 1.00 86.25 95 GLN A C 1
ATOM 698 O O . GLN A 1 95 ? 9.164 -7.998 0.731 1.00 86.25 95 GLN A O 1
ATOM 703 N N . GLY A 1 96 ? 9.741 -5.854 0.353 1.00 77.31 96 GLY A N 1
ATOM 704 C CA . GLY A 1 96 ? 9.402 -5.374 1.696 1.00 77.31 96 GLY A CA 1
ATOM 705 C C . GLY A 1 96 ? 7.946 -5.646 2.102 1.00 77.31 96 GLY A C 1
ATOM 706 O O . GLY A 1 96 ? 7.658 -5.789 3.286 1.00 77.31 96 GLY A O 1
ATOM 707 N N . ALA A 1 97 ? 7.034 -5.803 1.136 1.00 82.81 97 ALA A N 1
ATOM 708 C CA . ALA A 1 97 ? 5.624 -6.127 1.370 1.00 82.81 97 ALA A CA 1
ATOM 709 C C . ALA A 1 97 ? 5.250 -7.587 1.033 1.00 82.81 97 ALA A C 1
ATOM 711 O O . ALA A 1 97 ? 4.062 -7.924 0.964 1.00 82.81 97 ALA A O 1
ATOM 712 N N . LYS A 1 98 ? 6.240 -8.476 0.852 1.00 81.69 98 LYS A N 1
ATOM 713 C CA . LYS A 1 98 ? 6.023 -9.916 0.607 1.00 81.69 98 LYS A CA 1
ATOM 714 C C . LYS A 1 98 ? 5.362 -10.614 1.775 1.00 81.69 98 LYS A C 1
ATOM 716 O O . LYS A 1 98 ? 4.425 -11.388 1.584 1.00 81.69 98 LYS A O 1
ATOM 721 N N . SER A 1 99 ? 5.841 -10.341 2.983 1.00 87.81 99 SER A N 1
ATOM 722 C CA . SER A 1 99 ? 5.213 -10.894 4.172 1.00 87.81 99 SER A CA 1
ATOM 723 C C . SER A 1 99 ? 3.900 -10.167 4.442 1.00 87.81 99 SER A C 1
ATOM 725 O O . SER A 1 99 ? 3.868 -8.942 4.568 1.00 87.81 99 SER A O 1
ATOM 727 N N . ARG A 1 100 ? 2.809 -10.931 4.584 1.00 90.81 100 ARG A N 1
ATOM 728 C CA . ARG A 1 100 ? 1.499 -10.392 4.987 1.00 90.81 100 ARG A CA 1
ATOM 729 C C . ARG A 1 100 ? 1.572 -9.674 6.335 1.00 90.81 100 ARG A C 1
ATOM 731 O O . ARG A 1 100 ? 0.814 -8.737 6.561 1.00 90.81 100 ARG A O 1
ATOM 738 N N . GLU A 1 101 ? 2.493 -10.092 7.196 1.00 91.62 101 GLU A N 1
ATOM 739 C CA . GLU A 1 101 ? 2.729 -9.543 8.535 1.00 91.62 101 GLU A CA 1
ATOM 740 C C . GLU A 1 101 ? 3.464 -8.198 8.509 1.00 91.62 101 GLU A C 1
ATOM 742 O O . GLU A 1 101 ? 3.443 -7.481 9.500 1.00 91.62 101 GLU A O 1
ATOM 747 N N . LEU A 1 102 ? 4.078 -7.828 7.380 1.00 91.56 102 LEU A N 1
ATOM 748 C CA . LEU A 1 102 ? 4.834 -6.580 7.228 1.00 91.56 102 LEU A CA 1
ATOM 749 C C . LEU A 1 102 ? 4.126 -5.560 6.324 1.00 91.56 102 LEU A C 1
ATOM 751 O O . LEU A 1 102 ? 4.655 -4.482 6.068 1.00 91.56 102 LEU A O 1
ATOM 755 N N . ARG A 1 103 ? 2.913 -5.854 5.839 1.00 93.75 103 ARG A N 1
ATOM 756 C CA . ARG A 1 103 ? 2.189 -4.971 4.906 1.00 93.75 103 ARG A CA 1
ATOM 757 C C . ARG A 1 103 ? 1.883 -3.604 5.509 1.00 93.75 103 ARG A C 1
ATOM 759 O O . ARG A 1 103 ? 2.027 -2.596 4.823 1.00 93.75 103 ARG A O 1
ATOM 766 N N . LEU A 1 104 ? 1.484 -3.556 6.780 1.00 95.75 104 LEU A N 1
ATOM 767 C CA . LEU A 1 104 ? 1.250 -2.299 7.487 1.00 95.75 104 LEU A CA 1
ATOM 768 C C . LEU A 1 104 ? 2.552 -1.513 7.619 1.00 95.75 104 LEU A C 1
ATOM 770 O O . LEU A 1 104 ? 2.583 -0.338 7.276 1.00 95.75 104 LEU A O 1
ATOM 774 N N . GLN A 1 105 ? 3.629 -2.174 8.049 1.00 95.06 105 GLN A N 1
ATOM 775 C CA . GLN A 1 105 ? 4.953 -1.564 8.152 1.00 95.06 105 GLN A CA 1
ATOM 776 C C . GLN A 1 105 ? 5.380 -0.941 6.819 1.00 95.06 105 GLN A C 1
ATOM 778 O O . GLN A 1 105 ? 5.791 0.216 6.776 1.00 95.06 105 GLN A O 1
ATOM 783 N N . PHE A 1 106 ? 5.229 -1.689 5.728 1.00 94.44 106 PHE A N 1
ATOM 784 C CA . PHE A 1 106 ? 5.552 -1.223 4.390 1.00 94.44 106 PHE A CA 1
ATOM 785 C C . PHE A 1 106 ? 4.698 -0.017 3.979 1.00 94.44 106 PHE A C 1
ATOM 787 O O . PHE A 1 106 ? 5.240 0.986 3.528 1.00 94.44 106 PHE A O 1
ATOM 794 N N . ALA A 1 107 ? 3.377 -0.066 4.181 1.00 95.56 107 ALA A N 1
ATOM 795 C CA . ALA A 1 107 ? 2.490 1.052 3.854 1.00 95.56 107 ALA A CA 1
ATOM 796 C C . ALA A 1 107 ? 2.849 2.329 4.637 1.00 95.56 107 ALA A C 1
ATOM 798 O O . ALA A 1 107 ? 2.843 3.422 4.068 1.00 95.56 107 ALA A O 1
ATOM 799 N N . LEU A 1 108 ? 3.199 2.187 5.921 1.00 95.50 108 LEU A N 1
ATOM 800 C CA . LEU A 1 108 ? 3.658 3.299 6.752 1.00 95.50 108 LEU A CA 1
ATOM 801 C C . LEU A 1 108 ? 4.995 3.848 6.249 1.00 95.50 108 LEU A C 1
ATOM 803 O O . LEU A 1 108 ? 5.106 5.058 6.079 1.00 95.50 108 LEU A O 1
ATOM 807 N N . LEU A 1 109 ? 5.967 2.978 5.952 1.00 93.56 109 LEU A N 1
ATOM 808 C CA . LEU A 1 109 ? 7.266 3.368 5.403 1.00 93.56 109 LEU A CA 1
ATOM 809 C C . LEU A 1 109 ? 7.103 4.165 4.107 1.00 93.56 109 LEU A C 1
ATOM 811 O O . LEU A 1 109 ? 7.634 5.263 4.009 1.00 93.56 109 LEU A O 1
ATOM 815 N N . VAL A 1 110 ? 6.319 3.651 3.156 1.00 93.25 110 VAL A N 1
ATOM 816 C CA . VAL A 1 110 ? 6.056 4.307 1.865 1.00 93.25 110 VAL A CA 1
ATOM 817 C C . VAL A 1 110 ? 5.428 5.687 2.041 1.00 93.25 110 VAL A C 1
ATOM 819 O O . VAL A 1 110 ? 5.726 6.598 1.274 1.00 93.25 110 VAL A O 1
ATOM 822 N N . HIS A 1 111 ? 4.547 5.852 3.029 1.00 93.75 111 HIS A N 1
ATOM 823 C CA . HIS A 1 111 ? 3.929 7.146 3.293 1.00 93.75 111 HIS A CA 1
ATOM 824 C C . HIS A 1 111 ? 4.890 8.131 3.972 1.00 93.75 111 HIS A C 1
ATOM 826 O O . HIS A 1 111 ? 4.837 9.321 3.683 1.00 93.75 111 HIS A O 1
ATOM 832 N N . THR A 1 112 ? 5.748 7.655 4.877 1.00 92.06 112 THR A N 1
ATOM 833 C CA . THR A 1 112 ? 6.633 8.526 5.667 1.00 92.06 112 THR A CA 1
ATOM 834 C C . THR A 1 112 ? 7.987 8.804 5.017 1.00 92.06 112 THR A C 1
ATOM 836 O O . THR A 1 112 ? 8.613 9.805 5.350 1.00 92.06 112 THR A O 1
ATOM 839 N N . ASP A 1 113 ? 8.452 7.939 4.115 1.00 93.06 113 ASP A N 1
ATOM 840 C CA . ASP A 1 113 ? 9.717 8.084 3.390 1.00 93.06 113 ASP A CA 1
ATOM 841 C C . ASP A 1 113 ? 9.449 8.480 1.930 1.00 93.06 113 ASP A C 1
ATOM 843 O O . ASP A 1 113 ? 9.483 7.665 1.001 1.00 93.06 113 ASP A O 1
ATOM 847 N N . GLU A 1 114 ? 9.168 9.771 1.727 1.00 91.69 114 GLU A N 1
ATOM 848 C CA . GLU A 1 114 ? 8.922 10.325 0.392 1.00 91.69 114 GLU A CA 1
ATOM 849 C C . GLU A 1 114 ? 10.128 10.161 -0.543 1.00 91.69 114 GLU A C 1
ATOM 851 O O . GLU A 1 114 ? 9.951 10.038 -1.758 1.00 91.69 114 GLU A O 1
ATOM 856 N N . ALA A 1 115 ? 11.350 10.121 -0.002 1.00 93.19 115 ALA A N 1
ATOM 857 C CA . ALA A 1 115 ? 12.567 9.970 -0.791 1.00 93.19 115 ALA A CA 1
ATOM 858 C C . ALA A 1 115 ? 12.703 8.548 -1.354 1.00 93.19 115 ALA A C 1
ATOM 860 O O . ALA A 1 115 ? 13.042 8.380 -2.527 1.00 93.19 115 ALA A O 1
ATOM 861 N N . ALA A 1 116 ? 12.421 7.513 -0.556 1.00 90.12 116 ALA A N 1
ATOM 862 C CA . ALA A 1 116 ? 12.386 6.134 -1.040 1.00 90.12 116 ALA A CA 1
ATOM 863 C C . ALA A 1 116 ? 11.318 5.939 -2.122 1.00 90.12 116 ALA A C 1
ATOM 865 O O . ALA A 1 116 ? 11.620 5.375 -3.174 1.00 90.12 116 ALA A O 1
ATOM 866 N N . LEU A 1 117 ? 10.109 6.468 -1.907 1.00 93.31 117 LEU A N 1
ATOM 867 C CA . LEU A 1 117 ? 9.044 6.393 -2.906 1.00 93.31 117 LEU A CA 1
ATOM 868 C C . LEU A 1 117 ? 9.411 7.146 -4.194 1.00 93.31 117 LEU A C 1
ATOM 870 O O . LEU A 1 117 ? 9.207 6.618 -5.283 1.00 93.31 117 LEU A O 1
ATOM 874 N N . SER A 1 118 ? 9.971 8.352 -4.087 1.00 94.44 118 SER A N 1
ATOM 875 C CA . SER A 1 118 ? 10.351 9.151 -5.261 1.00 94.44 118 SER A CA 1
ATOM 876 C C . SER A 1 118 ? 11.443 8.472 -6.087 1.00 94.44 118 SER A C 1
ATOM 878 O O . SER A 1 118 ? 11.369 8.489 -7.313 1.00 94.44 118 SER A O 1
ATOM 880 N N . ARG A 1 119 ? 12.415 7.820 -5.431 1.00 93.81 119 ARG A N 1
ATOM 881 C CA . ARG A 1 119 ? 13.429 6.998 -6.113 1.00 93.81 119 ARG A CA 1
ATOM 882 C C . ARG A 1 119 ? 12.796 5.824 -6.849 1.00 93.81 119 ARG A C 1
ATOM 884 O O . ARG A 1 119 ? 13.014 5.694 -8.042 1.00 93.81 119 ARG A O 1
ATOM 891 N N . PHE A 1 120 ? 11.940 5.050 -6.178 1.00 93.88 120 PHE A N 1
ATOM 892 C CA . PHE A 1 120 ? 11.219 3.940 -6.807 1.00 93.88 120 PHE A CA 1
ATOM 893 C C . PHE A 1 120 ? 10.425 4.385 -8.045 1.00 93.88 120 PHE A C 1
ATOM 895 O O . PHE A 1 120 ? 10.506 3.752 -9.094 1.00 93.88 120 PHE A O 1
ATOM 902 N N . VAL A 1 121 ? 9.684 5.494 -7.944 1.00 95.44 121 VAL A N 1
ATOM 903 C CA . VAL A 1 121 ? 8.921 6.041 -9.076 1.00 95.44 121 VAL A CA 1
ATOM 904 C C . VAL A 1 121 ? 9.853 6.459 -10.211 1.00 95.44 121 VAL A C 1
ATOM 906 O O . VAL A 1 121 ? 9.615 6.071 -11.353 1.00 95.44 121 VAL A O 1
ATOM 909 N N . GLY A 1 122 ? 10.917 7.204 -9.901 1.00 94.50 122 GLY A N 1
ATOM 910 C CA . GLY A 1 122 ? 11.882 7.685 -10.890 1.00 94.50 122 GLY A CA 1
ATOM 911 C C . GLY A 1 122 ? 12.647 6.562 -11.592 1.00 94.50 122 GLY A C 1
ATOM 912 O O . GLY A 1 122 ? 12.834 6.626 -12.805 1.00 94.50 122 GLY A O 1
ATOM 913 N N . ASP A 1 123 ? 13.029 5.511 -10.865 1.00 93.81 123 ASP A N 1
ATOM 914 C CA . ASP A 1 123 ? 13.724 4.348 -11.425 1.00 93.81 123 ASP A CA 1
ATOM 915 C C . ASP A 1 123 ? 12.845 3.638 -12.464 1.00 93.81 123 ASP A C 1
ATOM 917 O O . ASP A 1 123 ? 13.298 3.328 -13.569 1.00 93.81 123 ASP A O 1
ATOM 921 N N . VAL A 1 124 ? 11.562 3.430 -12.153 1.00 94.56 124 VAL A N 1
ATOM 922 C CA . VAL A 1 124 ? 10.620 2.782 -13.076 1.00 94.56 124 VAL A CA 1
ATOM 923 C C . VAL A 1 124 ? 10.298 3.677 -14.271 1.00 94.56 124 VAL A C 1
ATOM 925 O O . VAL A 1 124 ? 10.289 3.185 -15.398 1.00 94.56 124 VAL A O 1
ATOM 928 N N . GLU A 1 125 ? 10.101 4.984 -14.069 1.00 95.75 125 GLU A N 1
ATOM 929 C CA . GLU A 1 125 ? 9.931 5.930 -15.183 1.00 95.75 125 GLU A CA 1
ATOM 930 C C . GLU A 1 125 ? 11.154 5.918 -16.112 1.00 95.75 125 GLU A C 1
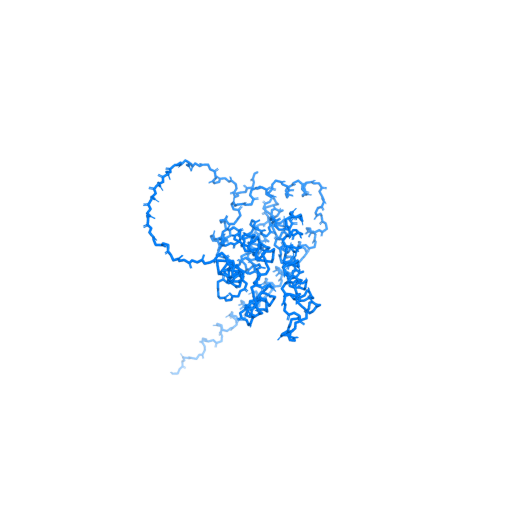ATOM 932 O O . GLU A 1 125 ? 11.011 5.816 -17.332 1.00 95.75 125 GLU A O 1
ATOM 937 N N . GLY A 1 126 ? 12.365 5.931 -15.546 1.00 93.75 126 GLY A N 1
ATOM 938 C CA . GLY A 1 126 ? 13.608 5.813 -16.304 1.00 93.75 126 GLY A CA 1
ATOM 939 C C . GLY A 1 126 ? 13.702 4.498 -17.081 1.00 93.75 126 GLY A C 1
ATOM 940 O O . GLY A 1 126 ? 14.104 4.497 -18.248 1.00 93.75 126 GLY A O 1
ATOM 941 N N . ALA A 1 127 ? 13.282 3.382 -16.476 1.00 92.81 127 ALA A N 1
ATOM 942 C CA . ALA A 1 127 ? 13.215 2.090 -17.153 1.00 92.81 127 ALA A CA 1
ATOM 943 C C . ALA A 1 127 ? 12.230 2.115 -18.331 1.00 92.81 127 ALA A C 1
ATOM 945 O O . ALA A 1 127 ? 12.597 1.677 -19.420 1.00 92.81 127 ALA A O 1
ATOM 946 N N . ILE A 1 128 ? 11.026 2.671 -18.148 1.00 92.06 128 ILE A N 1
ATOM 947 C CA . ILE A 1 128 ? 10.011 2.805 -19.207 1.00 92.06 128 ILE A CA 1
ATOM 948 C C . ILE A 1 128 ? 10.580 3.579 -20.400 1.00 92.06 128 ILE A C 1
ATOM 950 O O . ILE A 1 128 ? 10.502 3.093 -21.528 1.00 92.06 128 ILE A O 1
ATOM 954 N N . VAL A 1 129 ? 11.215 4.731 -20.163 1.00 92.44 129 VAL A N 1
ATOM 955 C CA . VAL A 1 129 ? 11.819 5.556 -21.227 1.00 92.44 129 VAL A CA 1
ATOM 956 C C . VAL A 1 129 ? 12.893 4.778 -21.991 1.00 92.44 129 VAL A C 1
ATOM 958 O O . VAL A 1 129 ? 12.931 4.793 -23.222 1.00 92.44 129 VAL A O 1
ATOM 961 N N . LEU A 1 130 ? 13.776 4.071 -21.281 1.00 91.19 130 LEU A N 1
ATOM 962 C CA . LEU A 1 130 ? 14.835 3.276 -21.909 1.00 91.19 130 LEU A CA 1
ATOM 963 C C . LEU A 1 130 ? 14.279 2.106 -22.730 1.00 91.19 130 LEU A C 1
ATOM 965 O O . LEU A 1 130 ? 14.801 1.822 -23.810 1.00 91.19 130 LEU A O 1
ATOM 969 N N . LEU A 1 131 ? 13.225 1.448 -22.243 1.00 87.88 131 LEU A N 1
ATOM 970 C CA . LEU A 1 131 ? 12.545 0.374 -22.965 1.00 87.88 131 LEU A CA 1
ATOM 971 C C . LEU A 1 131 ? 11.847 0.900 -24.223 1.00 87.88 131 LEU A C 1
ATOM 973 O O . LEU A 1 131 ? 12.032 0.324 -25.292 1.00 87.88 131 LEU A O 1
ATOM 977 N N . CYS A 1 132 ? 11.134 2.027 -24.134 1.00 88.25 132 CYS A N 1
ATOM 978 C CA . CYS A 1 132 ? 10.469 2.644 -25.286 1.00 88.25 132 CYS A CA 1
ATOM 979 C C . CYS A 1 132 ? 11.480 3.076 -26.359 1.00 88.25 132 CYS A C 1
ATOM 981 O O . CYS A 1 132 ? 11.280 2.809 -27.544 1.00 88.25 132 CYS A O 1
ATOM 983 N N . LYS A 1 133 ? 12.621 3.658 -25.962 1.00 87.62 133 LYS A N 1
ATOM 984 C CA . LYS A 1 133 ? 13.713 4.020 -26.887 1.00 87.62 133 LYS A CA 1
ATOM 985 C C . LYS A 1 133 ? 14.327 2.808 -27.583 1.00 87.62 133 LYS A C 1
ATOM 987 O O . LYS A 1 133 ? 14.613 2.871 -28.775 1.00 87.62 133 LYS A O 1
ATOM 992 N N . ALA A 1 134 ? 14.507 1.699 -26.865 1.00 83.81 134 ALA A N 1
ATOM 993 C CA . ALA A 1 134 ? 14.976 0.446 -27.458 1.00 83.81 134 ALA A CA 1
ATOM 994 C C . ALA A 1 134 ? 13.933 -0.180 -28.408 1.00 83.81 134 ALA A C 1
ATOM 996 O O . ALA A 1 134 ? 14.296 -0.882 -29.351 1.00 83.81 134 ALA A O 1
ATOM 997 N N . ALA A 1 135 ? 12.649 0.101 -28.176 1.00 79.19 135 ALA A N 1
ATOM 998 C CA . ALA A 1 135 ? 11.517 -0.428 -28.926 1.00 79.19 135 ALA A CA 1
ATOM 999 C C . ALA A 1 135 ? 11.096 0.399 -30.153 1.00 79.19 135 ALA A C 1
ATOM 1001 O O . ALA A 1 135 ? 10.406 -0.148 -31.015 1.00 79.19 135 ALA A O 1
ATOM 1002 N N . SER A 1 136 ? 11.511 1.673 -30.247 1.00 64.62 136 SER A N 1
ATOM 1003 C CA . SER A 1 136 ? 10.937 2.749 -31.090 1.00 64.62 136 SER A CA 1
ATOM 1004 C C . SER A 1 136 ? 10.799 2.481 -32.603 1.00 64.62 136 SER A C 1
ATOM 1006 O O . SER A 1 136 ? 10.216 3.300 -33.302 1.00 64.62 136 SER A O 1
ATOM 1008 N N . ASN A 1 137 ? 11.262 1.340 -33.119 1.00 57.31 137 ASN A N 1
ATOM 1009 C CA . ASN A 1 137 ? 11.084 0.932 -34.517 1.00 57.31 137 ASN A CA 1
ATOM 1010 C C . ASN A 1 137 ? 10.163 -0.290 -34.722 1.00 57.31 137 ASN A C 1
ATOM 1012 O O . ASN A 1 137 ? 10.018 -0.727 -35.861 1.00 57.31 137 ASN A O 1
ATOM 1016 N N . SER A 1 138 ? 9.585 -0.884 -33.664 1.00 59.88 138 SER A N 1
ATOM 1017 C CA . SER A 1 138 ? 9.018 -2.248 -33.765 1.00 59.88 138 SER A CA 1
ATOM 1018 C C . SER A 1 138 ? 7.629 -2.473 -33.155 1.00 59.88 138 SER A C 1
ATOM 1020 O O . SER A 1 138 ? 7.005 -3.461 -33.533 1.00 59.88 138 SER A O 1
ATOM 1022 N N . ASP A 1 139 ? 7.128 -1.627 -32.242 1.00 64.06 139 ASP A N 1
ATOM 1023 C CA . ASP A 1 139 ? 5.844 -1.896 -31.564 1.00 64.06 139 ASP A CA 1
ATOM 1024 C C . ASP A 1 139 ? 5.008 -0.617 -31.305 1.00 64.06 139 ASP A C 1
ATOM 1026 O O . ASP A 1 139 ? 5.421 0.235 -30.514 1.00 64.06 139 ASP A O 1
ATOM 1030 N N . PRO A 1 140 ? 3.824 -0.463 -31.934 1.00 64.44 140 PRO A N 1
ATOM 1031 C CA . PRO A 1 140 ? 2.923 0.669 -31.701 1.00 64.44 140 PRO A CA 1
ATOM 1032 C C . PRO A 1 140 ? 2.251 0.659 -30.316 1.00 64.44 140 PRO A C 1
ATOM 1034 O O . PRO A 1 140 ? 1.660 1.665 -29.927 1.00 64.44 140 PRO A O 1
ATOM 1037 N N . LEU A 1 141 ? 2.324 -0.443 -29.559 1.00 64.06 141 LEU A N 1
ATOM 1038 C CA . LEU A 1 141 ? 1.774 -0.533 -28.199 1.00 64.06 141 LEU A CA 1
ATOM 1039 C C . LEU A 1 141 ? 2.656 0.162 -27.150 1.00 64.06 141 LEU A C 1
ATOM 1041 O O . LEU A 1 141 ? 2.214 0.388 -26.025 1.00 64.06 141 LEU A O 1
ATOM 1045 N N . LEU A 1 142 ? 3.884 0.530 -27.518 1.00 70.69 142 LEU A N 1
ATOM 1046 C CA . LEU A 1 142 ? 4.867 1.177 -26.653 1.00 70.69 142 LEU A CA 1
ATOM 1047 C C . LEU A 1 142 ? 4.976 2.673 -26.942 1.00 70.69 142 LEU A C 1
ATOM 1049 O O . LEU A 1 142 ? 6.037 3.186 -27.297 1.00 70.69 142 LEU A O 1
ATOM 1053 N N . SER A 1 143 ? 3.869 3.393 -26.765 1.00 84.00 143 SER A N 1
ATOM 1054 C CA . SER A 1 143 ? 3.951 4.848 -26.630 1.00 84.00 143 SER A CA 1
ATOM 1055 C C . SER A 1 143 ? 4.538 5.189 -25.261 1.00 84.00 143 SER A C 1
ATOM 1057 O O . SER A 1 143 ? 3.956 4.838 -24.230 1.00 84.00 143 SER A O 1
ATOM 1059 N N . GLU A 1 144 ? 5.672 5.896 -25.252 1.00 88.75 144 GLU A N 1
ATOM 1060 C CA . GLU A 1 144 ? 6.304 6.405 -24.028 1.00 88.75 144 GLU A CA 1
ATOM 1061 C C . GLU A 1 144 ? 5.304 7.220 -23.195 1.00 88.75 144 GLU A C 1
ATOM 1063 O O . GLU A 1 144 ? 5.156 6.995 -21.994 1.00 88.75 144 GLU A O 1
ATOM 1068 N N . GLU A 1 145 ? 4.549 8.108 -23.846 1.00 89.06 145 GLU A N 1
ATOM 1069 C CA . GLU A 1 145 ? 3.538 8.948 -23.198 1.00 89.06 145 GLU A CA 1
ATOM 1070 C C . GLU A 1 145 ? 2.407 8.113 -22.586 1.00 89.06 145 GLU A C 1
ATOM 1072 O O . GLU A 1 145 ? 1.991 8.368 -21.454 1.00 89.06 145 GLU A O 1
ATOM 1077 N N . GLY A 1 146 ? 1.939 7.087 -23.305 1.00 88.88 146 GLY A N 1
ATOM 1078 C CA . GLY A 1 146 ? 0.874 6.200 -22.835 1.00 88.88 146 GLY A CA 1
ATOM 1079 C C . GLY A 1 146 ? 1.289 5.392 -21.605 1.00 88.88 146 GLY A C 1
ATOM 1080 O O . GLY A 1 146 ? 0.564 5.353 -20.609 1.00 88.88 146 GLY A O 1
ATOM 1081 N N . LEU A 1 147 ? 2.484 4.797 -21.642 1.00 89.69 147 LEU A N 1
ATOM 1082 C CA . LEU A 1 147 ? 3.013 4.002 -20.534 1.00 89.69 147 LEU A CA 1
ATOM 1083 C C . LEU A 1 147 ? 3.326 4.840 -19.297 1.00 89.69 147 LEU A C 1
ATOM 1085 O O . LEU A 1 147 ? 2.962 4.448 -18.188 1.00 89.69 147 LEU A O 1
ATOM 1089 N N . LEU A 1 148 ? 3.971 5.996 -19.471 1.00 93.25 148 LEU A N 1
ATOM 1090 C CA . LEU A 1 148 ? 4.242 6.904 -18.356 1.00 93.25 148 LEU A CA 1
ATOM 1091 C C . LEU A 1 148 ? 2.940 7.454 -17.763 1.00 93.25 148 LEU A C 1
ATOM 1093 O O . LEU A 1 148 ? 2.827 7.577 -16.544 1.00 93.25 148 LEU A O 1
ATOM 1097 N N . GLY A 1 149 ? 1.943 7.749 -18.603 1.00 93.00 149 GLY A N 1
ATOM 1098 C CA . GLY A 1 149 ? 0.613 8.164 -18.161 1.00 93.00 149 GLY A CA 1
ATOM 1099 C C . GLY A 1 149 ? -0.069 7.108 -17.288 1.00 93.00 149 GLY A C 1
ATOM 1100 O O . GLY A 1 149 ? -0.520 7.426 -16.184 1.00 93.00 149 GLY A O 1
ATOM 1101 N N . GLN A 1 150 ? -0.087 5.849 -17.741 1.00 92.69 150 GLN A N 1
ATOM 1102 C CA . GLN A 1 150 ? -0.646 4.732 -16.972 1.00 92.69 150 GLN A CA 1
ATOM 1103 C C . GLN A 1 150 ? 0.116 4.517 -15.657 1.00 92.69 150 GLN A C 1
ATOM 1105 O O . GLN A 1 150 ? -0.506 4.462 -14.596 1.00 92.69 150 GLN A O 1
ATOM 1110 N N . TRP A 1 151 ? 1.451 4.484 -15.706 1.00 94.94 151 TRP A N 1
ATOM 1111 C CA . TRP A 1 151 ? 2.304 4.325 -14.524 1.00 94.94 151 TRP A CA 1
ATOM 1112 C C . TRP A 1 151 ? 2.030 5.383 -13.457 1.00 94.94 151 TRP A C 1
ATOM 1114 O O . TRP A 1 151 ? 1.835 5.059 -12.286 1.00 94.94 151 TRP A O 1
ATOM 1124 N N . ARG A 1 152 ? 1.957 6.657 -13.851 1.00 96.06 152 ARG A N 1
ATOM 1125 C CA . ARG A 1 152 ? 1.682 7.763 -12.924 1.00 96.06 152 ARG A CA 1
ATOM 1126 C C . ARG A 1 152 ? 0.296 7.658 -12.297 1.00 96.06 152 ARG A C 1
ATOM 1128 O O . ARG A 1 152 ? 0.147 7.938 -11.107 1.00 96.06 152 ARG A O 1
ATOM 1135 N N . SER A 1 153 ? -0.703 7.234 -13.072 1.00 95.44 153 SER A N 1
ATOM 1136 C CA . SER A 1 153 ? -2.059 6.998 -12.563 1.00 95.44 153 SER A CA 1
ATOM 1137 C C . SER A 1 153 ? -2.082 5.874 -11.521 1.00 95.44 153 SER A C 1
ATOM 1139 O O . SER A 1 153 ? -2.581 6.062 -10.405 1.00 95.44 153 SER A O 1
ATOM 1141 N N . ASP A 1 154 ? -1.457 4.740 -11.846 1.00 95.75 154 ASP A N 1
ATOM 1142 C CA . ASP A 1 154 ? -1.347 3.570 -10.973 1.00 95.75 154 ASP A CA 1
ATOM 1143 C C . ASP A 1 154 ? -0.590 3.910 -9.677 1.00 95.75 154 ASP A C 1
ATOM 1145 O O . ASP A 1 154 ? -0.995 3.514 -8.576 1.00 95.75 154 ASP A O 1
ATOM 1149 N N . ILE A 1 155 ? 0.476 4.710 -9.781 1.00 96.06 155 ILE A N 1
ATOM 1150 C CA . ILE A 1 155 ? 1.249 5.181 -8.631 1.00 96.06 155 ILE A CA 1
ATOM 1151 C C . ILE A 1 155 ? 0.441 6.107 -7.735 1.00 96.06 155 ILE A C 1
ATOM 1153 O O . ILE A 1 155 ? 0.526 5.976 -6.514 1.00 96.06 155 ILE A O 1
ATOM 1157 N N . GLU A 1 156 ? -0.381 7.002 -8.279 1.00 96.12 156 GLU A N 1
ATOM 1158 C CA . GLU A 1 156 ? -1.237 7.838 -7.434 1.00 96.12 156 GLU A CA 1
ATOM 1159 C C . GLU A 1 156 ? -2.282 6.996 -6.686 1.00 96.12 156 GLU A C 1
ATOM 1161 O O . GLU A 1 156 ? -2.550 7.235 -5.503 1.00 96.12 156 GLU A O 1
ATOM 1166 N N . ALA A 1 157 ? -2.827 5.956 -7.323 1.00 95.69 157 ALA A N 1
ATOM 1167 C CA . ALA A 1 157 ? -3.716 5.006 -6.659 1.00 95.69 157 ALA A CA 1
ATOM 1168 C C . ALA A 1 157 ? -2.997 4.231 -5.535 1.00 95.69 157 ALA A C 1
ATOM 1170 O O . ALA A 1 157 ? -3.526 4.126 -4.422 1.00 95.69 157 ALA A O 1
ATOM 1171 N N . PHE A 1 158 ? -1.767 3.768 -5.774 1.00 95.62 158 PHE A N 1
ATOM 1172 C CA . PHE A 1 158 ? -0.908 3.159 -4.752 1.00 95.62 158 PHE A CA 1
ATOM 1173 C C . PHE A 1 158 ? -0.621 4.118 -3.583 1.00 95.62 158 PHE A C 1
ATOM 1175 O O . PHE A 1 158 ? -0.833 3.766 -2.418 1.00 95.62 158 PHE A O 1
ATOM 1182 N N . ARG A 1 159 ? -0.227 5.367 -3.867 1.00 95.75 159 ARG A N 1
ATOM 1183 C CA . ARG A 1 159 ? 0.031 6.406 -2.852 1.00 95.75 159 ARG A CA 1
ATOM 1184 C C . ARG A 1 159 ? -1.198 6.694 -2.008 1.00 95.75 159 ARG A C 1
ATOM 1186 O O . ARG A 1 159 ? -1.104 6.803 -0.784 1.00 95.75 159 ARG A O 1
ATOM 1193 N N . ARG A 1 160 ? -2.364 6.811 -2.647 1.00 95.44 160 ARG A N 1
ATOM 1194 C CA . ARG A 1 160 ? -3.644 7.016 -1.963 1.00 95.44 160 ARG A CA 1
ATOM 1195 C C . ARG A 1 160 ? -3.942 5.874 -0.997 1.00 95.44 160 ARG A C 1
ATOM 1197 O O . ARG A 1 160 ? -4.323 6.154 0.137 1.00 95.44 160 ARG A O 1
ATOM 1204 N N . ARG A 1 161 ? -3.693 4.627 -1.404 1.00 95.44 161 ARG A N 1
ATOM 1205 C CA . ARG A 1 161 ? -3.884 3.444 -0.556 1.00 95.44 161 ARG A CA 1
ATOM 1206 C C . ARG A 1 161 ? -2.959 3.442 0.664 1.00 95.44 161 ARG A C 1
ATOM 1208 O O . ARG A 1 161 ? -3.431 3.224 1.777 1.00 95.44 161 ARG A O 1
ATOM 1215 N N . CYS A 1 162 ? -1.669 3.728 0.486 1.00 96.31 162 CYS A N 1
ATOM 1216 C CA . CYS A 1 162 ? -0.722 3.802 1.608 1.00 96.31 162 CYS A CA 1
ATOM 1217 C C . CYS A 1 162 ? -1.077 4.932 2.588 1.00 96.31 162 CYS A C 1
ATOM 1219 O O . CYS A 1 162 ? -1.056 4.729 3.801 1.00 96.31 162 CYS A O 1
ATOM 1221 N N . ARG A 1 163 ? -1.483 6.097 2.069 1.00 95.69 163 ARG A N 1
ATOM 1222 C CA . ARG A 1 163 ? -1.973 7.226 2.875 1.00 95.69 163 ARG A CA 1
ATOM 1223 C C . ARG A 1 163 ? -3.233 6.869 3.662 1.00 95.69 163 ARG A C 1
ATOM 1225 O O . ARG A 1 163 ? -3.296 7.161 4.848 1.00 95.69 163 ARG A O 1
ATOM 1232 N N . GLU A 1 164 ? -4.212 6.212 3.044 1.00 96.12 164 GLU A N 1
ATOM 1233 C CA . GLU A 1 164 ? -5.426 5.756 3.734 1.00 96.12 164 GLU A CA 1
ATOM 1234 C C . GLU A 1 164 ? -5.096 4.841 4.924 1.00 96.12 164 GLU A C 1
ATOM 1236 O O . GLU A 1 164 ? -5.622 5.032 6.022 1.00 96.12 164 GLU A O 1
ATOM 1241 N N . ILE A 1 165 ? -4.181 3.889 4.725 1.00 97.00 165 ILE A N 1
ATOM 1242 C CA . ILE A 1 165 ? -3.715 2.982 5.781 1.00 97.00 165 ILE A CA 1
ATOM 1243 C C . ILE A 1 165 ? -3.006 3.753 6.896 1.00 97.00 165 ILE A C 1
ATOM 1245 O O . ILE A 1 165 ? -3.268 3.496 8.072 1.00 97.00 165 ILE A O 1
ATOM 1249 N N . TRP A 1 166 ? -2.146 4.713 6.551 1.00 95.94 166 TRP A N 1
ATOM 1250 C CA . TRP A 1 166 ? -1.478 5.562 7.536 1.00 95.94 166 TRP A CA 1
ATOM 1251 C C . TRP A 1 166 ? -2.475 6.381 8.362 1.00 95.94 166 TRP A C 1
ATOM 1253 O O . TRP A 1 166 ? -2.379 6.413 9.588 1.00 95.94 166 TRP A O 1
ATOM 1263 N N . GLU A 1 167 ? -3.478 6.987 7.724 1.00 95.94 167 GLU A N 1
ATOM 1264 C CA . GLU A 1 167 ? -4.510 7.758 8.423 1.00 95.94 167 GLU A CA 1
ATOM 1265 C C . GLU A 1 167 ? -5.318 6.885 9.394 1.00 95.94 167 GLU A C 1
ATOM 1267 O O . GLU A 1 167 ? -5.590 7.294 10.526 1.00 95.94 167 GLU A O 1
ATOM 1272 N N . LEU A 1 168 ? -5.676 5.666 8.979 1.00 96.62 168 LEU A N 1
ATOM 1273 C CA . LEU A 1 168 ? -6.365 4.710 9.846 1.00 96.62 168 LEU A CA 1
ATOM 1274 C C . LEU A 1 168 ? -5.478 4.214 10.982 1.00 96.62 168 LEU A C 1
ATOM 1276 O O . LEU A 1 168 ? -5.969 4.056 12.097 1.00 96.62 168 LEU A O 1
ATOM 1280 N N . TYR A 1 169 ? -4.184 4.016 10.738 1.00 96.62 169 TYR A N 1
ATOM 1281 C CA . TYR A 1 169 ? -3.223 3.690 11.787 1.00 96.62 169 TYR A CA 1
ATOM 1282 C C . TYR A 1 169 ? -3.098 4.826 12.814 1.00 96.62 169 TYR A C 1
ATOM 1284 O O . TYR A 1 169 ? -3.174 4.579 14.017 1.00 96.62 169 TYR A O 1
ATOM 1292 N N . MET A 1 170 ? -2.989 6.079 12.364 1.00 95.62 170 MET A N 1
ATOM 1293 C CA . MET A 1 170 ? -2.971 7.252 13.247 1.00 95.62 170 MET A CA 1
ATOM 1294 C C . MET A 1 170 ? -4.232 7.322 14.111 1.00 95.62 170 MET A C 1
ATOM 1296 O O . MET A 1 170 ? -4.156 7.541 15.323 1.00 95.62 170 MET A O 1
ATOM 1300 N N . TYR A 1 171 ? -5.393 7.089 13.499 1.00 96.31 171 TYR A N 1
ATOM 1301 C CA . TYR A 1 171 ? -6.662 7.084 14.212 1.00 96.31 171 TYR A CA 1
ATOM 1302 C C . TYR A 1 171 ? -6.791 5.890 15.172 1.00 96.31 171 TYR A C 1
ATOM 1304 O O . TYR A 1 171 ? -7.262 6.051 16.296 1.00 96.31 171 TYR A O 1
ATOM 1312 N N . PHE A 1 172 ? -6.291 4.713 14.791 1.00 96.00 172 PHE A N 1
ATOM 1313 C CA . PHE A 1 172 ? -6.195 3.539 15.662 1.00 96.00 172 PHE A CA 1
ATOM 1314 C C . PHE A 1 172 ? -5.364 3.835 16.919 1.00 96.00 172 PHE A C 1
ATOM 1316 O O . PHE A 1 172 ? -5.821 3.564 18.030 1.00 96.00 172 PHE A O 1
ATOM 1323 N N . VAL A 1 173 ? -4.180 4.441 16.765 1.00 94.62 173 VAL A N 1
ATOM 1324 C CA . VAL A 1 173 ? -3.317 4.834 17.895 1.00 94.62 173 VAL A CA 1
ATOM 1325 C C . VAL A 1 173 ? -4.038 5.831 18.801 1.00 94.62 173 VAL A C 1
ATOM 1327 O O . VAL A 1 173 ? -4.035 5.665 20.021 1.00 94.62 173 VAL A O 1
ATOM 1330 N N . PHE A 1 174 ? -4.707 6.830 18.219 1.00 94.12 174 PHE A N 1
ATOM 1331 C CA . PHE A 1 174 ? -5.512 7.788 18.975 1.00 94.12 174 PHE A CA 1
ATOM 1332 C C . PHE A 1 174 ? -6.612 7.101 19.801 1.00 94.12 174 PHE A C 1
ATOM 1334 O O . PHE A 1 174 ? -6.754 7.385 20.992 1.00 94.12 174 PHE A O 1
ATOM 1341 N N . LEU A 1 175 ? -7.363 6.168 19.207 1.00 94.12 175 LEU A N 1
ATOM 1342 C CA . LEU A 1 175 ? -8.438 5.457 19.902 1.00 94.12 175 LEU A CA 1
ATOM 1343 C C . LEU A 1 175 ? -7.925 4.514 20.995 1.00 94.12 175 LEU A C 1
ATOM 1345 O O . LEU A 1 175 ? -8.581 4.404 22.032 1.00 94.12 175 LEU A O 1
ATOM 1349 N N . ASP A 1 176 ? -6.770 3.862 20.808 1.00 93.38 176 ASP A N 1
ATOM 1350 C CA . ASP A 1 176 ? -6.167 3.023 21.856 1.00 93.38 176 ASP A CA 1
ATOM 1351 C C . ASP A 1 176 ? -5.740 3.870 23.062 1.00 93.38 176 ASP A C 1
ATOM 1353 O O . ASP A 1 176 ? -5.977 3.470 24.200 1.00 93.38 176 ASP A O 1
ATOM 1357 N N . VAL A 1 177 ? -5.202 5.074 22.829 1.00 91.38 177 VAL A N 1
ATOM 1358 C CA . VAL A 1 177 ? -4.875 6.028 23.904 1.00 91.38 177 VAL A CA 1
ATOM 1359 C C . VAL A 1 177 ? -6.134 6.541 24.602 1.00 91.38 177 VAL A C 1
ATOM 1361 O O . VAL A 1 177 ? -6.163 6.604 25.829 1.00 91.38 177 VAL A O 1
ATOM 1364 N N . LYS A 1 178 ? -7.183 6.884 23.843 1.00 91.88 178 LYS A N 1
ATOM 1365 C CA . LYS A 1 178 ? -8.464 7.359 24.394 1.00 91.88 178 LYS A CA 1
ATOM 1366 C C . LYS A 1 178 ? -9.222 6.254 25.147 1.00 91.88 178 LYS A C 1
ATOM 1368 O O . LYS A 1 178 ? -10.024 6.552 26.025 1.00 91.88 178 LYS A O 1
ATOM 1373 N N . GLY A 1 179 ? -8.992 4.988 24.797 1.00 92.50 179 GLY A N 1
ATOM 1374 C CA . GLY A 1 179 ? -9.694 3.836 25.364 1.00 92.50 179 GLY A CA 1
ATOM 1375 C C . GLY A 1 179 ? -11.058 3.543 24.726 1.00 92.50 179 GLY A C 1
ATOM 1376 O O . GLY A 1 179 ? -11.849 2.796 25.303 1.00 92.50 179 GLY A O 1
ATOM 1377 N N . ASP A 1 180 ? -11.352 4.082 23.537 1.00 93.50 180 ASP A N 1
ATOM 1378 C CA . ASP A 1 180 ? -12.632 3.861 22.846 1.00 93.50 180 ASP A CA 1
ATOM 1379 C C . ASP A 1 180 ? -12.656 2.498 22.137 1.00 93.50 180 ASP A C 1
ATOM 1381 O O . ASP A 1 180 ? -12.281 2.349 20.972 1.00 93.50 180 ASP A O 1
ATOM 1385 N N . ARG A 1 181 ? -13.100 1.462 22.854 1.00 93.00 181 ARG A N 1
ATOM 1386 C CA . ARG A 1 181 ? -13.092 0.078 22.351 1.00 93.00 181 ARG A CA 1
ATOM 1387 C C . ARG A 1 181 ? -14.135 -0.197 21.263 1.00 93.00 181 ARG A C 1
ATOM 1389 O O . ARG A 1 181 ? -14.005 -1.196 20.551 1.00 93.00 181 ARG A O 1
ATOM 1396 N N . ALA A 1 182 ? -15.180 0.620 21.133 1.00 90.81 182 ALA A N 1
ATOM 1397 C CA . ALA A 1 182 ? -16.199 0.418 20.104 1.00 90.81 182 ALA A CA 1
ATOM 1398 C C . ALA A 1 182 ? -15.644 0.812 18.732 1.00 90.81 182 ALA A C 1
ATOM 1400 O O . ALA A 1 182 ? -15.573 -0.034 17.834 1.00 90.81 182 ALA A O 1
ATOM 1401 N N . LEU A 1 183 ? -15.147 2.045 18.618 1.00 93.00 183 LEU A N 1
ATOM 1402 C CA . LEU A 1 183 ? -14.564 2.549 17.377 1.00 93.00 183 LEU A CA 1
ATOM 1403 C C . LEU A 1 183 ? -13.238 1.858 17.052 1.00 93.00 183 LEU A C 1
ATOM 1405 O O . LEU A 1 183 ? -12.984 1.548 15.889 1.00 93.00 183 LEU A O 1
ATOM 1409 N N . LEU A 1 184 ? -12.433 1.502 18.062 1.00 94.44 184 LEU A N 1
ATOM 1410 C CA . LEU A 1 184 ? -11.180 0.774 17.838 1.00 94.44 184 LEU A CA 1
ATOM 1411 C C . LEU A 1 184 ? -11.424 -0.564 17.124 1.00 94.44 184 LEU A C 1
ATOM 1413 O O . LEU A 1 184 ? -10.686 -0.920 16.204 1.00 94.44 184 LEU A O 1
ATOM 1417 N N . ARG A 1 185 ? -12.488 -1.296 17.493 1.00 94.44 185 ARG A N 1
ATOM 1418 C CA . ARG A 1 185 ? -12.865 -2.550 16.817 1.00 94.44 185 ARG A CA 1
ATOM 1419 C C . ARG A 1 185 ? -13.280 -2.325 15.367 1.00 94.44 185 ARG A C 1
ATOM 1421 O O . ARG A 1 185 ? -12.970 -3.168 14.531 1.00 94.44 185 ARG A O 1
ATOM 1428 N N . MET A 1 186 ? -13.964 -1.225 15.058 1.00 94.38 186 MET A N 1
ATOM 1429 C CA . MET A 1 186 ? -14.326 -0.892 13.676 1.00 94.38 186 MET A CA 1
ATOM 1430 C C . MET A 1 186 ? -13.099 -0.555 12.835 1.00 94.38 186 MET A C 1
ATOM 1432 O O . MET A 1 186 ? -12.901 -1.164 11.787 1.00 94.38 186 MET A O 1
ATOM 1436 N N . VAL A 1 187 ? -12.232 0.331 13.328 1.00 95.69 187 VAL A N 1
ATOM 1437 C CA . VAL A 1 187 ? -10.991 0.709 12.634 1.00 95.69 187 VAL A CA 1
ATOM 1438 C C . VAL A 1 187 ? -10.085 -0.507 12.429 1.00 95.69 187 VAL A C 1
ATOM 1440 O O . VAL A 1 187 ? -9.509 -0.674 11.358 1.00 95.69 187 VAL A O 1
ATOM 1443 N N . SER A 1 188 ? -10.033 -1.422 13.404 1.00 96.12 188 SER A N 1
ATOM 1444 C CA . SER A 1 188 ? -9.317 -2.697 13.254 1.00 96.12 188 SER A CA 1
ATOM 1445 C C . SER A 1 188 ? -9.858 -3.527 12.085 1.00 96.12 188 SER A C 1
ATOM 1447 O O . SER A 1 188 ? -9.076 -4.073 11.316 1.00 96.12 188 SER A O 1
ATOM 1449 N N . ARG A 1 189 ? -11.186 -3.605 11.906 1.00 95.56 189 ARG A N 1
ATOM 1450 C CA . ARG A 1 189 ? -11.797 -4.304 10.757 1.00 95.56 189 ARG A CA 1
ATOM 1451 C C . ARG A 1 189 ? -11.489 -3.614 9.434 1.00 95.56 189 ARG A C 1
ATOM 1453 O O . ARG A 1 189 ? -11.222 -4.300 8.455 1.00 95.56 189 ARG A O 1
ATOM 1460 N N . GLN A 1 190 ? -11.492 -2.283 9.400 1.00 95.81 190 GLN A N 1
ATOM 1461 C CA . GLN A 1 190 ? -11.102 -1.547 8.197 1.00 95.81 190 GLN A CA 1
ATOM 1462 C C . GLN A 1 190 ? -9.643 -1.848 7.827 1.00 95.81 190 GLN A C 1
ATOM 1464 O O . GLN A 1 190 ? -9.377 -2.233 6.694 1.00 95.81 190 GLN A O 1
ATOM 1469 N N . LEU A 1 191 ? -8.712 -1.788 8.787 1.00 96.44 191 LEU A N 1
ATOM 1470 C CA . LEU A 1 191 ? -7.308 -2.155 8.560 1.00 96.44 191 LEU A CA 1
ATOM 1471 C C . LEU A 1 191 ? -7.152 -3.616 8.107 1.00 96.44 191 LEU A C 1
ATOM 1473 O O . LEU A 1 191 ? -6.409 -3.874 7.163 1.00 96.44 191 LEU A O 1
ATOM 1477 N N . LEU A 1 192 ? -7.880 -4.558 8.722 1.00 96.12 192 LEU A N 1
ATOM 1478 C CA . LEU A 1 192 ? -7.912 -5.967 8.301 1.00 96.12 192 LEU A CA 1
ATOM 1479 C C . LEU A 1 192 ? -8.297 -6.111 6.829 1.00 96.12 192 LEU A C 1
ATOM 1481 O O . LEU A 1 192 ? -7.612 -6.807 6.082 1.00 96.12 192 LEU A O 1
ATOM 1485 N N . ASN A 1 193 ? -9.362 -5.425 6.415 1.00 94.62 193 ASN A N 1
ATOM 1486 C CA . ASN A 1 193 ? -9.866 -5.473 5.048 1.00 94.62 193 ASN A CA 1
ATOM 1487 C C . ASN A 1 193 ? -8.902 -4.800 4.064 1.00 94.62 193 ASN A C 1
ATOM 1489 O O . ASN A 1 193 ? -8.668 -5.324 2.980 1.00 94.62 193 ASN A O 1
ATOM 1493 N N . LEU A 1 194 ? -8.309 -3.660 4.434 1.00 94.94 194 LEU A N 1
ATOM 1494 C CA . LEU A 1 194 ? -7.380 -2.940 3.560 1.00 94.94 194 LEU A CA 1
ATOM 1495 C C . LEU A 1 194 ? -6.086 -3.719 3.311 1.00 94.94 194 LEU A C 1
ATOM 1497 O O . LEU A 1 194 ? -5.561 -3.678 2.195 1.00 94.94 194 LEU A O 1
ATOM 1501 N N . LEU A 1 195 ? -5.587 -4.400 4.346 1.00 94.75 195 LEU A N 1
ATOM 1502 C CA . LEU A 1 195 ? -4.361 -5.202 4.318 1.00 94.75 195 LEU A CA 1
ATOM 1503 C C . LEU A 1 195 ? -4.603 -6.650 3.872 1.00 94.75 195 LEU A C 1
ATOM 1505 O O . LEU A 1 195 ? -3.639 -7.356 3.562 1.00 94.75 195 LEU A O 1
ATOM 1509 N N . GLU A 1 196 ? -5.867 -7.079 3.837 1.00 94.06 196 GLU A N 1
ATOM 1510 C CA . GLU A 1 196 ? -6.318 -8.452 3.589 1.00 94.06 196 GLU A CA 1
ATOM 1511 C C . GLU A 1 196 ? -5.592 -9.479 4.454 1.00 94.06 196 GLU A C 1
ATOM 1513 O O . GLU A 1 196 ? -4.951 -10.424 3.977 1.00 94.06 196 GLU A O 1
ATOM 1518 N N . VAL A 1 197 ? -5.667 -9.257 5.761 1.00 94.44 197 VAL A N 1
ATOM 1519 C CA . VAL A 1 197 ? -5.067 -10.134 6.766 1.00 94.44 197 VAL A CA 1
ATOM 1520 C C . VAL A 1 197 ? -6.127 -10.646 7.732 1.00 94.44 197 VAL A C 1
ATOM 1522 O O . VAL A 1 197 ? -7.206 -10.075 7.875 1.00 94.44 197 VAL A O 1
ATOM 1525 N N . THR A 1 198 ? -5.824 -11.760 8.390 1.00 95.06 198 THR A N 1
ATOM 1526 C CA . THR A 1 198 ? -6.645 -12.289 9.483 1.00 95.06 198 THR A CA 1
ATOM 1527 C C . THR A 1 198 ? -6.484 -11.423 10.738 1.00 95.06 198 THR A C 1
ATOM 1529 O O . THR A 1 198 ? -5.509 -10.674 10.842 1.00 95.06 198 THR A O 1
ATOM 1532 N N . PRO A 1 199 ? -7.371 -11.548 11.744 1.00 95.12 199 PRO A N 1
ATOM 1533 C CA . PRO A 1 199 ? -7.199 -10.877 13.034 1.00 95.12 199 PRO A CA 1
ATOM 1534 C C . PRO A 1 199 ? -5.817 -11.097 13.668 1.00 95.12 199 PRO A C 1
ATOM 1536 O O . PRO A 1 199 ? -5.191 -10.137 14.108 1.00 95.12 199 PRO A O 1
ATOM 1539 N N . SER A 1 200 ? -5.304 -12.334 13.652 1.00 94.88 200 SER A N 1
ATOM 1540 C CA . SER A 1 200 ? -3.945 -12.644 14.120 1.00 94.88 200 SER A CA 1
ATOM 1541 C C . SER A 1 200 ? -2.867 -11.971 13.266 1.00 94.88 200 SER A C 1
ATOM 1543 O O . SER A 1 200 ? -1.903 -11.434 13.805 1.00 94.88 200 SER A O 1
ATOM 1545 N N . GLY A 1 201 ? -3.064 -11.918 11.947 1.00 94.00 201 GLY A N 1
ATOM 1546 C CA . GLY A 1 201 ? -2.181 -11.201 11.033 1.00 94.00 201 GLY A CA 1
ATOM 1547 C C . GLY A 1 201 ? -2.144 -9.693 11.292 1.00 94.00 201 GLY A C 1
ATOM 1548 O O . GLY A 1 201 ? -1.076 -9.095 11.192 1.00 94.00 201 GLY A O 1
ATOM 1549 N N . LEU A 1 202 ? -3.262 -9.061 11.676 1.00 95.75 202 LEU A N 1
ATOM 1550 C CA . LEU A 1 202 ? -3.251 -7.647 12.072 1.00 95.75 202 LEU A CA 1
ATOM 1551 C C . LEU A 1 202 ? -2.459 -7.434 13.366 1.00 95.75 202 LEU A C 1
ATOM 1553 O O . LEU A 1 202 ? -1.719 -6.462 13.456 1.00 95.75 202 LEU A O 1
ATOM 1557 N N . VAL A 1 203 ? -2.567 -8.338 14.344 1.00 95.25 203 VAL A N 1
ATOM 1558 C CA . VAL A 1 203 ? -1.749 -8.266 15.568 1.00 95.25 203 VAL A CA 1
ATOM 1559 C C . VAL A 1 203 ? -0.258 -8.343 15.229 1.00 95.25 203 VAL A C 1
ATOM 1561 O O . VAL A 1 203 ? 0.510 -7.517 15.719 1.00 95.25 203 VAL A O 1
ATOM 1564 N N . ALA A 1 204 ? 0.140 -9.265 14.346 1.00 94.44 204 ALA A N 1
ATOM 1565 C CA . ALA A 1 204 ? 1.516 -9.346 13.858 1.00 94.44 204 ALA A CA 1
ATOM 1566 C C . ALA A 1 204 ? 1.945 -8.033 13.176 1.00 94.44 204 ALA A C 1
ATOM 1568 O O . ALA A 1 204 ? 2.953 -7.447 13.563 1.00 94.44 204 ALA A O 1
ATOM 1569 N N . ASN A 1 205 ? 1.121 -7.494 12.270 1.00 95.38 205 ASN A N 1
ATOM 1570 C CA . ASN A 1 205 ? 1.368 -6.201 11.621 1.00 95.38 205 ASN A CA 1
ATOM 1571 C C . ASN A 1 205 ? 1.582 -5.065 12.628 1.00 95.38 205 ASN A C 1
ATOM 1573 O O . ASN A 1 205 ? 2.558 -4.328 12.515 1.00 95.38 205 ASN A O 1
ATOM 1577 N N . LEU A 1 206 ? 0.703 -4.938 13.625 1.00 95.06 206 LEU A N 1
ATOM 1578 C CA . LEU A 1 206 ? 0.801 -3.911 14.666 1.00 95.06 206 LEU A CA 1
ATOM 1579 C C . LEU A 1 206 ? 2.054 -4.085 15.536 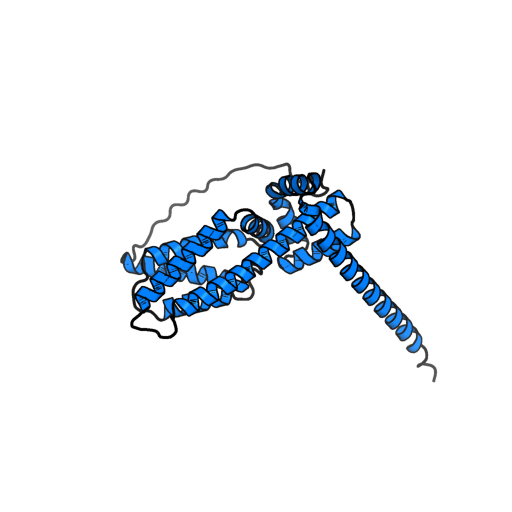1.00 95.06 206 LEU A C 1
ATOM 1581 O O . LEU A 1 206 ? 2.653 -3.097 15.951 1.00 95.06 206 LEU A O 1
ATOM 1585 N N . SER A 1 207 ? 2.505 -5.319 15.776 1.00 94.00 207 SER A N 1
ATOM 1586 C CA . SER A 1 207 ? 3.735 -5.562 16.542 1.00 94.00 207 SER A CA 1
ATOM 1587 C C . SER A 1 207 ? 4.988 -4.990 15.861 1.00 94.00 207 SER A C 1
ATOM 1589 O O . SER A 1 207 ? 5.935 -4.595 16.542 1.00 94.00 207 SER A O 1
ATOM 1591 N N . HIS A 1 208 ? 4.962 -4.847 14.532 1.00 92.38 208 HIS A N 1
ATOM 1592 C CA . HIS A 1 208 ? 6.052 -4.274 13.740 1.00 92.38 208 HIS A CA 1
ATOM 1593 C C . HIS A 1 208 ? 5.962 -2.750 13.559 1.00 92.38 208 HIS A C 1
ATOM 1595 O O . HIS A 1 208 ? 6.877 -2.154 12.988 1.00 92.38 208 HIS A O 1
ATOM 1601 N N . THR A 1 209 ? 4.917 -2.078 14.062 1.00 92.31 209 THR A N 1
ATOM 1602 C CA . THR A 1 209 ? 4.761 -0.619 13.894 1.00 92.31 209 THR A CA 1
ATOM 1603 C C . THR A 1 209 ? 5.383 0.217 15.012 1.00 92.31 209 THR A C 1
ATOM 1605 O O . THR A 1 209 ? 5.207 1.437 15.034 1.00 92.31 209 THR A O 1
ATOM 1608 N N . GLY A 1 210 ? 6.146 -0.401 15.921 1.00 87.94 210 GLY A N 1
ATOM 1609 C CA . GLY A 1 210 ? 6.854 0.280 17.013 1.00 87.94 210 GLY A CA 1
ATOM 1610 C C . GLY A 1 210 ? 7.575 1.576 16.595 1.00 87.94 210 GLY A C 1
ATOM 1611 O O . GLY A 1 210 ? 7.326 2.608 17.224 1.00 87.94 210 GLY A O 1
ATOM 1612 N N . PRO A 1 211 ? 8.366 1.583 15.499 1.00 91.31 211 PRO A N 1
ATOM 1613 C CA . PRO A 1 211 ? 9.048 2.789 15.017 1.00 91.31 211 PRO A CA 1
ATOM 1614 C C . PRO A 1 211 ? 8.119 3.960 14.652 1.00 91.31 211 PRO A C 1
ATOM 1616 O O . PRO A 1 211 ? 8.534 5.110 14.741 1.00 91.31 211 PRO A O 1
ATOM 1619 N N . TRP A 1 212 ? 6.859 3.696 14.288 1.00 92.00 212 TRP A N 1
ATOM 1620 C CA . TRP A 1 212 ? 5.868 4.721 13.928 1.00 92.00 212 TRP A CA 1
ATOM 1621 C C . TRP A 1 212 ? 4.940 5.092 15.085 1.00 92.00 212 TRP A C 1
ATOM 1623 O O . TRP A 1 212 ? 4.309 6.146 15.044 1.00 92.00 212 TRP A O 1
ATOM 1633 N N . ALA A 1 213 ? 4.844 4.263 16.128 1.00 87.56 213 ALA A N 1
ATOM 1634 C CA . ALA A 1 213 ? 3.972 4.527 17.271 1.00 87.56 213 ALA A CA 1
ATOM 1635 C C . ALA A 1 213 ? 4.390 5.792 18.036 1.00 87.56 213 ALA A C 1
ATOM 1637 O O . ALA A 1 213 ? 3.548 6.631 18.349 1.00 87.56 213 ALA A O 1
ATOM 1638 N N . GLN A 1 214 ? 5.686 5.968 18.307 1.00 87.50 214 GLN A N 1
ATOM 1639 C CA . GLN A 1 214 ? 6.176 7.154 19.014 1.00 87.50 214 GLN A CA 1
ATOM 1640 C C . GLN A 1 214 ? 6.018 8.445 18.186 1.00 87.50 214 GLN A C 1
ATOM 1642 O O . GLN A 1 214 ? 5.453 9.401 18.726 1.00 87.50 214 GLN A O 1
ATOM 1647 N N . PRO A 1 215 ? 6.421 8.502 16.899 1.00 89.38 215 PRO A N 1
ATOM 1648 C CA . PRO A 1 215 ? 6.114 9.643 16.036 1.00 89.38 215 PRO A CA 1
ATOM 1649 C C . PRO A 1 215 ? 4.616 9.953 15.960 1.00 89.38 215 PRO A C 1
ATOM 1651 O O . PRO A 1 215 ? 4.231 11.114 16.086 1.00 89.38 215 PRO A O 1
ATOM 1654 N N . ALA A 1 216 ? 3.760 8.930 15.840 1.00 89.19 216 ALA A N 1
ATOM 1655 C CA . ALA A 1 216 ? 2.311 9.107 15.852 1.00 89.19 216 ALA A CA 1
ATOM 1656 C C . ALA A 1 216 ? 1.845 9.796 17.142 1.00 89.19 216 ALA A C 1
ATOM 1658 O O . ALA A 1 216 ? 1.176 10.824 17.086 1.00 89.19 216 ALA A O 1
ATOM 1659 N N . LEU A 1 217 ? 2.264 9.300 18.309 1.00 89.00 217 LEU A N 1
ATOM 1660 C CA . LEU A 1 217 ? 1.928 9.909 19.600 1.00 89.00 217 LEU A CA 1
ATOM 1661 C C . LEU A 1 217 ? 2.426 11.354 19.721 1.00 89.00 217 LEU A C 1
ATOM 1663 O O . LEU A 1 217 ? 1.716 12.191 20.270 1.00 89.00 217 LEU A O 1
ATOM 1667 N N . GLN A 1 218 ? 3.606 11.673 19.188 1.00 90.50 218 GLN A N 1
ATOM 1668 C CA . GLN A 1 218 ? 4.118 13.046 19.174 1.00 90.50 218 GLN A CA 1
ATOM 1669 C C . GLN A 1 218 ? 3.283 13.967 18.277 1.00 90.50 218 GLN A C 1
ATOM 1671 O O . GLN A 1 218 ? 2.994 15.095 18.673 1.00 90.50 218 GLN A O 1
ATOM 1676 N N . ILE A 1 219 ? 2.870 13.497 17.095 1.00 89.12 219 ILE A N 1
ATOM 1677 C CA . ILE A 1 219 ? 1.964 14.231 16.197 1.00 89.12 219 ILE A CA 1
ATOM 1678 C C . ILE A 1 219 ? 0.637 14.517 16.906 1.00 89.12 219 ILE A C 1
ATOM 1680 O O . ILE A 1 219 ? 0.149 15.649 16.864 1.00 89.12 219 ILE A O 1
ATOM 1684 N N . LEU A 1 220 ? 0.085 13.511 17.592 1.00 87.69 220 LEU A N 1
ATOM 1685 C CA . LEU A 1 220 ? -1.155 13.630 18.360 1.00 87.69 220 LEU A CA 1
ATOM 1686 C C . LEU A 1 220 ? 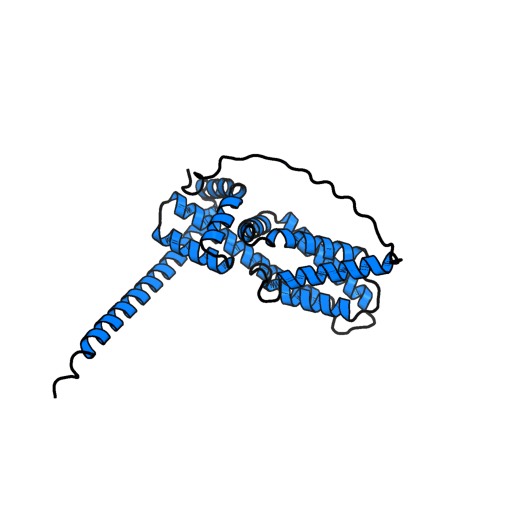-1.003 14.623 19.522 1.00 87.69 220 LEU A C 1
ATOM 1688 O O . LEU A 1 220 ? -1.832 15.517 19.670 1.00 87.69 220 LEU A O 1
ATOM 1692 N N . ALA A 1 221 ? 0.074 14.517 20.304 1.00 88.50 221 ALA A N 1
ATOM 1693 C CA . ALA A 1 221 ? 0.334 15.389 21.451 1.00 88.50 221 ALA A CA 1
ATOM 1694 C C . ALA A 1 221 ? 0.535 16.859 21.052 1.00 88.50 221 ALA A C 1
ATOM 1696 O O . ALA A 1 221 ? 0.148 17.757 21.794 1.00 88.50 221 ALA A O 1
ATOM 1697 N N . LYS A 1 222 ? 1.110 17.113 19.870 1.00 90.62 222 LYS A N 1
ATOM 1698 C CA . LYS A 1 222 ? 1.291 18.465 19.317 1.00 90.62 222 LYS A CA 1
ATOM 1699 C C . LYS A 1 222 ? 0.037 19.016 18.626 1.00 90.62 222 LYS A C 1
ATOM 1701 O O . LYS A 1 222 ? 0.085 20.122 18.099 1.00 90.62 222 LYS A O 1
ATOM 1706 N N . GLY A 1 223 ? -1.051 18.247 18.545 1.00 86.00 223 GLY A N 1
ATOM 1707 C CA . GLY A 1 223 ? -2.273 18.652 17.842 1.00 86.00 223 GLY A CA 1
ATOM 1708 C C . GLY A 1 223 ? -2.132 18.762 16.317 1.00 86.00 223 GLY A C 1
ATOM 1709 O O . GLY A 1 223 ? -3.084 19.153 15.647 1.00 86.00 223 GLY A O 1
ATOM 1710 N N . MET A 1 224 ? -0.992 18.368 15.737 1.00 83.50 224 MET A N 1
ATOM 1711 C CA . MET A 1 224 ? -0.715 18.511 14.296 1.00 83.50 224 MET A CA 1
ATOM 1712 C C . MET A 1 224 ? -1.600 17.609 13.416 1.00 83.50 224 MET A C 1
ATOM 1714 O O . MET A 1 224 ? -1.647 17.783 12.205 1.00 83.50 224 MET A O 1
ATOM 1718 N N . GLY A 1 225 ? -2.307 16.647 14.017 1.00 83.50 225 GLY A N 1
ATOM 1719 C CA . GLY A 1 225 ? -3.267 15.768 13.346 1.00 83.50 225 GLY A CA 1
ATOM 1720 C C . GLY A 1 225 ? -4.737 16.081 13.640 1.00 83.50 225 GLY A C 1
ATOM 1721 O O . GLY A 1 225 ? -5.583 15.254 13.320 1.00 83.50 225 GLY A O 1
ATOM 1722 N N . ALA A 1 226 ? -5.070 17.212 14.274 1.00 87.88 226 ALA A N 1
ATOM 1723 C CA . ALA A 1 226 ? -6.430 17.464 14.768 1.00 87.88 226 ALA A CA 1
ATOM 1724 C C . ALA A 1 226 ? -7.506 17.375 13.670 1.00 87.88 226 ALA A C 1
ATOM 1726 O O . ALA A 1 226 ? -8.485 16.650 13.835 1.00 87.88 226 ALA A O 1
ATOM 1727 N N . SER A 1 227 ? -7.291 18.024 12.521 1.00 90.25 227 SER A N 1
ATOM 1728 C CA . SER A 1 227 ? -8.237 18.001 11.393 1.00 90.25 227 SER A CA 1
ATOM 1729 C C . SER A 1 227 ? -8.417 16.600 10.797 1.00 90.25 227 SER A C 1
ATOM 1731 O O . SER A 1 227 ? -9.532 16.196 10.463 1.00 90.25 227 SER A O 1
ATOM 1733 N N . LEU A 1 228 ? -7.328 15.828 10.706 1.00 91.38 228 LEU A N 1
ATOM 1734 C CA . LEU A 1 228 ? -7.358 14.431 10.279 1.00 91.38 228 LEU A CA 1
ATOM 1735 C C . LEU A 1 228 ? -8.216 13.588 11.230 1.00 91.38 228 LEU A C 1
ATOM 1737 O O . LEU A 1 228 ? -9.087 12.843 10.781 1.00 91.38 228 LEU A O 1
ATOM 1741 N N . LEU A 1 229 ? -7.956 13.696 12.535 1.00 92.50 229 LEU A N 1
ATOM 1742 C CA . LEU A 1 229 ? -8.663 12.929 13.557 1.00 92.50 229 LEU A CA 1
ATOM 1743 C C . LEU A 1 229 ? -10.136 13.306 13.620 1.00 92.50 229 LEU A C 1
ATOM 1745 O O . LEU A 1 229 ? -10.966 12.418 13.751 1.00 92.50 229 LEU A O 1
ATOM 1749 N N . GLU A 1 230 ? -10.468 14.590 13.503 1.00 92.50 230 GLU A N 1
ATOM 1750 C CA . GLU A 1 230 ? -11.852 15.055 13.484 1.00 92.50 230 GLU A CA 1
ATOM 1751 C C . GLU A 1 230 ? -12.609 14.453 12.297 1.00 92.50 230 GLU A C 1
ATOM 1753 O O . GLU A 1 230 ? -13.672 13.857 12.478 1.00 92.50 230 GLU A O 1
ATOM 1758 N N . ARG A 1 231 ? -12.021 14.523 11.093 1.00 95.19 231 ARG A N 1
ATOM 1759 C CA . ARG A 1 231 ? -12.591 13.914 9.885 1.00 95.19 231 ARG A CA 1
ATOM 1760 C C . ARG A 1 231 ? -12.796 12.410 10.063 1.00 95.19 231 ARG A C 1
ATOM 1762 O O . ARG A 1 231 ? -13.885 11.910 9.793 1.00 95.19 231 ARG A O 1
ATOM 1769 N N . ARG A 1 232 ? -11.773 11.691 10.539 1.00 93.12 232 ARG A N 1
ATOM 1770 C CA . ARG A 1 232 ? -11.844 10.236 10.755 1.00 93.12 232 ARG A CA 1
ATOM 1771 C C . ARG A 1 232 ? -12.826 9.858 11.856 1.00 93.12 232 ARG A C 1
ATOM 1773 O O . ARG A 1 232 ? -13.537 8.870 11.708 1.00 93.12 232 ARG A O 1
ATOM 1780 N N . HIS A 1 233 ? -12.914 10.645 12.923 1.00 94.12 233 HIS A N 1
ATOM 1781 C CA . HIS A 1 233 ? -13.856 10.398 14.007 1.00 94.12 233 HIS A CA 1
ATOM 1782 C C . HIS A 1 233 ? -15.300 10.602 13.560 1.00 94.12 233 HIS A C 1
ATOM 1784 O O . HIS A 1 233 ? -16.133 9.747 13.847 1.00 94.12 233 HIS A O 1
ATOM 1790 N N . ARG A 1 234 ? -15.581 11.674 12.808 1.00 94.31 234 ARG A N 1
ATOM 1791 C CA . ARG A 1 234 ? -16.901 11.915 12.212 1.00 94.31 234 ARG A CA 1
ATOM 1792 C C . ARG A 1 234 ? -17.320 10.756 11.309 1.00 94.31 234 ARG A C 1
ATOM 1794 O O . ARG A 1 234 ? -18.369 10.167 11.546 1.00 94.31 234 ARG A O 1
ATOM 1801 N N . GLN A 1 235 ? -16.459 10.368 10.366 1.00 92.25 235 GLN A N 1
ATOM 1802 C CA . GLN A 1 235 ? -16.718 9.239 9.469 1.00 92.25 235 GLN A CA 1
ATOM 1803 C C . GLN A 1 235 ? -16.971 7.938 10.251 1.00 92.25 235 GLN A C 1
ATOM 1805 O O . GLN A 1 235 ? -17.933 7.222 9.987 1.00 92.25 235 GLN A O 1
ATOM 1810 N N . ALA A 1 236 ? -16.141 7.641 11.257 1.00 91.69 236 ALA A N 1
ATOM 1811 C CA . ALA A 1 236 ? -16.298 6.435 12.064 1.00 91.69 236 ALA A CA 1
ATOM 1812 C C . ALA A 1 236 ? -17.619 6.421 12.852 1.00 91.69 236 ALA A C 1
ATOM 1814 O O . ALA A 1 236 ? -18.223 5.360 13.003 1.00 91.69 236 ALA A O 1
ATOM 1815 N N . LEU A 1 237 ? -18.085 7.577 13.337 1.00 92.06 237 LEU A N 1
ATOM 1816 C CA . LEU A 1 237 ? -19.378 7.698 14.015 1.00 92.06 237 LEU A CA 1
ATOM 1817 C C . LEU A 1 237 ? -20.555 7.517 13.047 1.00 92.06 237 LEU A C 1
ATOM 1819 O O . LEU A 1 237 ? -21.507 6.820 13.387 1.00 92.06 237 LEU A O 1
ATOM 1823 N N . GLU A 1 238 ? -20.489 8.094 11.847 1.00 92.88 238 GLU A N 1
ATOM 1824 C CA . GLU A 1 238 ? -21.509 7.921 10.801 1.00 92.88 238 GLU A CA 1
ATOM 1825 C C . GLU A 1 238 ? -21.647 6.448 10.385 1.00 92.88 238 GLU A C 1
ATOM 1827 O O . GLU A 1 238 ? -22.753 5.897 10.357 1.00 92.88 238 GLU A O 1
ATOM 1832 N N . GLU A 1 239 ? -20.519 5.777 10.142 1.00 90.81 239 GLU A N 1
ATOM 1833 C CA . GLU A 1 239 ? -20.481 4.346 9.831 1.00 90.81 239 GLU A CA 1
ATOM 1834 C C . GLU A 1 239 ? -20.997 3.495 10.999 1.00 90.81 239 GLU A C 1
ATOM 1836 O O . GLU A 1 239 ? -21.727 2.522 10.791 1.00 90.81 239 GLU A O 1
ATOM 1841 N N . TRP A 1 240 ? -20.650 3.861 12.237 1.00 90.31 240 TRP A N 1
ATOM 1842 C CA . TRP A 1 240 ? -21.086 3.137 13.428 1.00 90.31 240 TRP A CA 1
ATOM 1843 C C . TRP A 1 240 ? -22.598 3.237 13.617 1.00 90.31 240 TRP A C 1
ATOM 1845 O O . TRP A 1 240 ? -23.258 2.212 13.790 1.00 90.31 240 TRP A O 1
ATOM 1855 N N . HIS A 1 241 ? -23.158 4.446 13.527 1.00 91.38 241 HIS A N 1
ATOM 1856 C CA . HIS A 1 241 ? -24.600 4.661 13.619 1.00 91.38 241 HIS A CA 1
ATOM 1857 C C . HIS A 1 241 ? -25.351 3.884 12.538 1.00 91.38 241 HIS A C 1
ATOM 1859 O O . HIS A 1 241 ? -26.320 3.191 12.851 1.00 91.38 241 HIS A O 1
ATOM 1865 N N . SER A 1 242 ? -24.864 3.930 11.296 1.00 91.62 242 SER A N 1
ATOM 1866 C CA . SER A 1 242 ? -25.459 3.191 10.177 1.00 91.62 242 SER A CA 1
ATOM 1867 C C . SER A 1 242 ? -25.454 1.679 10.433 1.00 91.62 242 SER A C 1
ATOM 1869 O O . SER A 1 242 ? -26.464 1.002 10.234 1.00 91.62 242 SER A O 1
ATOM 1871 N N . ALA A 1 243 ? -24.345 1.138 10.949 1.00 88.69 243 ALA A N 1
ATOM 1872 C CA . ALA A 1 243 ? -24.235 -0.280 11.285 1.00 88.69 243 ALA A CA 1
ATOM 1873 C C . ALA A 1 243 ? -25.170 -0.692 12.435 1.00 88.69 243 ALA A C 1
ATOM 1875 O O . ALA A 1 243 ? -25.759 -1.774 12.391 1.00 88.69 243 ALA A O 1
ATOM 1876 N N . VAL A 1 244 ? -25.324 0.160 13.455 1.00 88.88 244 VAL A N 1
ATOM 1877 C CA . VAL A 1 244 ? -26.250 -0.083 14.572 1.00 88.88 244 VAL A CA 1
ATOM 1878 C C . VAL A 1 244 ? -27.698 -0.077 14.084 1.00 88.88 244 VAL A C 1
ATOM 1880 O O . VAL A 1 244 ? -28.432 -1.005 14.409 1.00 88.88 244 VAL A O 1
ATOM 1883 N N . GLN A 1 245 ? -28.095 0.902 13.265 1.00 92.00 245 GLN A N 1
ATOM 1884 C CA . GLN A 1 245 ? -29.446 0.977 12.693 1.00 92.00 245 GLN A CA 1
ATOM 1885 C C . GLN A 1 245 ? -29.777 -0.237 11.813 1.00 92.00 245 GLN A C 1
ATOM 1887 O O . GLN A 1 245 ? -30.862 -0.807 11.918 1.00 92.00 245 GLN A O 1
ATOM 1892 N N . ALA A 1 246 ? -28.832 -0.683 10.983 1.00 90.62 246 ALA A N 1
ATOM 1893 C CA . ALA A 1 246 ? -29.017 -1.883 10.169 1.00 90.62 246 ALA A CA 1
ATOM 1894 C C . ALA A 1 246 ? -29.171 -3.150 11.034 1.00 90.62 246 ALA A C 1
ATOM 1896 O O . ALA A 1 246 ? -30.000 -4.016 10.747 1.00 90.62 246 ALA A O 1
ATOM 1897 N N . ALA A 1 247 ? -28.393 -3.263 12.116 1.00 88.75 247 ALA A N 1
ATOM 1898 C CA . ALA A 1 247 ? -28.472 -4.398 13.030 1.00 88.75 247 ALA A CA 1
ATOM 1899 C C . ALA A 1 247 ? -29.796 -4.431 13.812 1.00 88.75 247 ALA A C 1
ATOM 1901 O O . ALA A 1 247 ? -30.374 -5.507 13.980 1.00 88.75 247 ALA A O 1
ATOM 1902 N N . THR A 1 248 ? -30.296 -3.277 14.265 1.00 90.81 248 THR A N 1
ATOM 1903 C CA . THR A 1 248 ? -31.581 -3.195 14.974 1.00 90.81 248 THR A CA 1
ATOM 1904 C C . THR A 1 248 ? -32.758 -3.490 14.049 1.00 90.81 248 THR A C 1
ATOM 1906 O O . THR A 1 248 ? -33.640 -4.250 14.444 1.00 90.81 248 THR A O 1
ATOM 1909 N N . ALA A 1 249 ? -32.749 -2.990 12.809 1.00 89.19 249 ALA A N 1
ATOM 1910 C CA . ALA A 1 249 ? -33.774 -3.308 11.812 1.00 89.19 249 ALA A CA 1
ATOM 1911 C C . ALA A 1 249 ? -33.870 -4.823 11.557 1.00 89.19 249 ALA A C 1
ATOM 1913 O O . ALA A 1 249 ? -34.943 -5.413 11.690 1.00 89.19 249 ALA A O 1
ATOM 1914 N N . LYS A 1 250 ? -32.726 -5.480 11.324 1.00 88.50 250 LYS A N 1
ATOM 1915 C CA . LYS A 1 250 ? -32.661 -6.934 11.108 1.00 88.50 250 LYS A CA 1
ATOM 1916 C C . LYS A 1 250 ? -33.149 -7.737 12.321 1.00 88.50 250 LYS A C 1
ATOM 1918 O O . LYS A 1 250 ? -33.799 -8.771 12.165 1.00 88.50 250 LYS A O 1
ATOM 1923 N N . ALA A 1 251 ? -32.853 -7.269 13.535 1.00 87.00 251 ALA A N 1
ATOM 1924 C CA . ALA A 1 251 ? -33.351 -7.894 14.758 1.00 87.00 251 ALA A CA 1
ATOM 1925 C C . ALA A 1 251 ? -34.884 -7.789 14.865 1.00 87.00 251 ALA A C 1
ATOM 1927 O O . ALA A 1 251 ? -35.541 -8.792 15.155 1.00 87.00 251 ALA A O 1
ATOM 1928 N N . CYS A 1 252 ? -35.463 -6.624 14.558 1.00 87.44 252 CYS A N 1
ATOM 1929 C CA . CYS A 1 252 ? -36.915 -6.418 14.543 1.00 87.44 252 CYS A CA 1
ATOM 1930 C C . CYS A 1 252 ? -37.625 -7.309 13.509 1.00 87.44 252 CYS A C 1
ATOM 1932 O O . CYS A 1 252 ? -38.637 -7.930 13.835 1.00 87.44 252 CYS A O 1
ATOM 1934 N N . GLU A 1 253 ? -37.073 -7.441 12.301 1.00 84.62 253 GLU A N 1
ATOM 1935 C CA . GLU A 1 253 ? -37.603 -8.330 11.254 1.00 84.62 253 GLU A CA 1
ATOM 1936 C C . GLU A 1 253 ? -37.575 -9.804 11.682 1.00 84.62 253 GLU A C 1
ATOM 1938 O O . GLU A 1 253 ? -38.567 -10.521 11.535 1.00 84.62 253 GLU A O 1
ATOM 1943 N N . SER A 1 254 ? -36.470 -10.254 12.289 1.00 82.88 254 SER A N 1
ATOM 1944 C CA . SER A 1 254 ? -36.352 -11.631 12.789 1.00 82.88 254 SER A CA 1
ATOM 1945 C C . SER A 1 254 ? -37.346 -11.942 13.917 1.00 82.88 254 SER A C 1
ATOM 1947 O O . SER A 1 254 ? -37.892 -13.046 13.980 1.00 82.88 254 SER A O 1
ATOM 1949 N N . ALA A 1 255 ? -37.645 -10.956 14.769 1.00 78.25 255 ALA A N 1
ATOM 1950 C CA . ALA A 1 255 ? -38.629 -11.086 15.839 1.00 78.25 255 ALA A CA 1
ATOM 1951 C C . ALA A 1 255 ? -40.076 -11.120 15.312 1.00 78.25 255 ALA A C 1
ATOM 1953 O O . ALA A 1 255 ? -40.915 -11.825 15.877 1.00 78.25 255 ALA A O 1
ATOM 1954 N N . ALA A 1 256 ? -40.372 -10.399 14.225 1.00 75.56 256 ALA A N 1
ATOM 1955 C CA . ALA A 1 256 ? -41.673 -10.439 13.558 1.00 75.56 256 ALA A CA 1
ATOM 1956 C C . ALA A 1 256 ? -41.905 -11.776 12.826 1.00 75.56 256 ALA A C 1
ATOM 1958 O O . ALA A 1 256 ? -42.968 -12.380 12.975 1.00 75.56 256 ALA A O 1
ATOM 1959 N N . GLY A 1 257 ? -40.892 -12.296 12.119 1.00 71.50 257 GLY A N 1
ATOM 1960 C CA . GLY A 1 257 ? -40.965 -13.593 11.431 1.00 71.50 257 GLY A CA 1
ATOM 1961 C C . GLY A 1 257 ? -41.132 -14.789 12.378 1.00 71.50 257 GLY A C 1
ATOM 1962 O O . GLY A 1 257 ? -41.875 -15.720 12.075 1.00 71.50 257 GLY A O 1
ATOM 1963 N N . ALA A 1 258 ? -40.524 -14.745 13.568 1.00 68.00 258 ALA A N 1
ATOM 1964 C CA . ALA A 1 258 ? -40.653 -15.807 14.571 1.00 68.00 258 ALA A CA 1
ATOM 1965 C C . ALA A 1 258 ? -42.059 -15.907 15.203 1.00 68.00 258 ALA A C 1
ATOM 1967 O O . ALA A 1 258 ? -42.417 -16.965 15.723 1.00 68.00 258 ALA A O 1
ATOM 1968 N N . LYS A 1 259 ? -42.864 -14.834 15.164 1.00 61.25 259 LYS A N 1
ATOM 1969 C CA . LYS A 1 259 ? -44.258 -14.850 15.643 1.00 61.25 259 LYS A CA 1
ATOM 1970 C C . LYS A 1 259 ? -45.249 -15.377 14.600 1.00 61.25 259 LYS A C 1
ATOM 1972 O O . LYS A 1 259 ? -46.245 -15.965 14.995 1.00 61.25 259 LYS A O 1
ATOM 1977 N N . GLY A 1 260 ? -44.966 -15.226 13.303 1.00 58.22 260 GLY A N 1
ATOM 1978 C CA . GLY A 1 260 ? -45.846 -15.699 12.222 1.00 58.22 260 GLY A CA 1
ATOM 1979 C C . GLY A 1 260 ? -45.770 -17.204 11.924 1.00 58.22 260 GLY A C 1
ATOM 1980 O O . GLY A 1 260 ? -46.654 -17.737 11.269 1.00 58.22 260 GLY A O 1
ATOM 1981 N N . GLY A 1 261 ? -44.736 -17.905 12.403 1.00 55.44 261 GLY A N 1
ATOM 1982 C CA . GLY A 1 261 ? -44.523 -19.336 12.136 1.00 55.44 261 GLY A CA 1
ATOM 1983 C C . GLY A 1 261 ? -45.120 -20.313 13.159 1.00 55.44 261 GLY A C 1
ATOM 1984 O O . GLY A 1 261 ? -44.828 -21.501 13.071 1.00 55.44 261 GLY A O 1
ATOM 1985 N N . ARG A 1 262 ? -45.895 -19.850 14.153 1.00 56.09 262 ARG A N 1
ATOM 1986 C CA . ARG A 1 262 ? -46.466 -20.709 15.216 1.00 56.09 262 ARG A CA 1
ATOM 1987 C C . ARG A 1 262 ? -47.936 -21.114 15.031 1.00 56.09 262 ARG A C 1
ATOM 1989 O O . ARG A 1 262 ? -48.417 -21.867 15.865 1.00 56.09 262 ARG A O 1
ATOM 1996 N N . ASP A 1 263 ? -48.604 -20.697 13.954 1.00 55.53 263 ASP A N 1
ATOM 1997 C CA . ASP A 1 263 ? -50.060 -20.888 13.775 1.00 55.53 263 ASP A CA 1
ATOM 1998 C C . ASP A 1 263 ? -50.474 -21.875 12.660 1.00 55.53 263 ASP A C 1
ATOM 2000 O O . ASP A 1 263 ? -51.619 -21.874 12.223 1.00 55.53 263 ASP A O 1
ATOM 2004 N N . LEU A 1 264 ? -49.587 -22.765 12.200 1.00 57.09 264 LEU A N 1
ATOM 2005 C CA . LEU A 1 264 ? -49.948 -23.808 11.223 1.00 57.09 264 LEU A CA 1
ATOM 2006 C C . LEU A 1 264 ? -49.609 -25.199 11.766 1.00 57.09 264 LEU A C 1
ATOM 2008 O O . LEU A 1 264 ? -48.531 -25.732 11.510 1.00 57.09 264 LEU A O 1
ATOM 2012 N N . GLY A 1 265 ? -50.524 -25.772 12.548 1.00 56.03 265 GLY A N 1
ATOM 2013 C CA . GLY A 1 265 ? -50.386 -27.137 13.058 1.00 56.03 265 GLY A CA 1
ATOM 2014 C C . GLY A 1 265 ? -51.409 -27.513 14.126 1.00 56.03 265 GLY A C 1
ATOM 2015 O O . GLY A 1 265 ? -51.018 -27.936 15.210 1.00 56.03 265 GLY A O 1
ATOM 2016 N N . ALA A 1 266 ? -52.697 -27.337 13.837 1.00 52.72 266 ALA A N 1
ATOM 2017 C CA . ALA A 1 266 ? -53.780 -27.968 14.587 1.00 52.72 266 ALA A CA 1
ATOM 2018 C C . ALA A 1 266 ? -54.952 -28.260 13.636 1.00 52.72 266 ALA A C 1
ATOM 2020 O O . ALA A 1 266 ? -55.966 -27.571 13.667 1.00 52.72 266 ALA A O 1
ATOM 2021 N N . GLU A 1 267 ? -54.773 -29.264 12.778 1.00 47.91 267 GLU A N 1
ATOM 2022 C CA . GLU A 1 267 ? -55.861 -30.069 12.207 1.00 47.91 267 GLU A CA 1
ATOM 2023 C C . GLU A 1 267 ? -55.481 -31.548 12.302 1.00 47.91 267 GLU A C 1
ATOM 2025 O O . GLU A 1 267 ? -54.296 -31.866 12.035 1.00 47.91 267 GLU A O 1
#

pLDDT: mean 82.11, std 18.66, range [28.64, 97.0]